Protein AF-A0A1Y3TZ75-F1 (afdb_monomer_lite)

Foldseek 3Di:
DDWDDCVNVVVLLQLVLLVVVVVVVVDFRKWFFDFQKIWGDDVQKIKMKGWDDFPPVRDDGDGRPGFMWTWDQDPVRIIDTHTDDDDPVVGNVVNVVRVVVHVVVPPFDWFDKDALPDPPVQVVCCVGAVWGDDPVRVVSVNSAGMWTWTHDPQWIWTWDDDSTIIMIMIGRPGRDNDDPVVCVPPPPDPPPVPPPDDDDDDDDDDDDDDDD

Sequence (212 aa):
MMKITKEERQLYKFLDCVNKIFGKTDEKTYVAGLLDKLYFYAPGYCGVYESMENIDRLIDAYDFDECLYQLKQLPNKSFVLDKVDGDALSNARTRGNIVSYVDARMGISWVDEMDKHYTKKIAKIASITGKWISDDDVGYLKMFDQFNVHNGYDYLRFETEDDLSKISLIFTATAVVPDADDSSQMKIEAYVENQQEPPEEFEDEEYGDPMA

Radius of gyration: 26.34 Å; chains: 1; bounding box: 68×69×89 Å

pLDDT: mean 77.97, std 18.79, range [36.0, 97.5]

Structure (mmCIF, N/CA/C/O backbone):
data_AF-A0A1Y3TZ75-F1
#
_entry.id   AF-A0A1Y3TZ75-F1
#
loop_
_atom_site.group_PDB
_atom_site.id
_atom_site.type_symbol
_atom_site.label_atom_id
_atom_site.label_alt_id
_atom_site.label_comp_id
_atom_site.label_asym_id
_atom_site.label_entity_id
_atom_site.label_seq_id
_atom_site.pdbx_PDB_ins_code
_atom_site.Cartn_x
_atom_site.Cartn_y
_atom_site.Cartn_z
_atom_site.occupancy
_atom_site.B_iso_or_equiv
_atom_site.auth_seq_id
_atom_site.auth_comp_id
_atom_site.auth_asym_id
_atom_site.auth_atom_id
_atom_site.pdbx_PDB_model_num
ATOM 1 N N . MET A 1 1 ? 6.859 -7.811 -18.520 1.00 56.06 1 MET A N 1
ATOM 2 C CA . MET A 1 1 ? 5.464 -7.440 -18.218 1.00 56.06 1 MET A CA 1
ATOM 3 C C . MET A 1 1 ? 4.880 -8.542 -17.354 1.00 56.06 1 MET A C 1
ATOM 5 O O . MET A 1 1 ? 4.773 -9.662 -17.841 1.00 56.06 1 MET A O 1
ATOM 9 N N . MET A 1 2 ? 4.582 -8.255 -16.087 1.00 72.00 2 MET A N 1
ATOM 10 C CA . MET A 1 2 ? 3.929 -9.207 -15.180 1.00 72.00 2 MET A CA 1
ATOM 11 C C . MET A 1 2 ? 2.427 -8.907 -15.170 1.00 72.00 2 MET A C 1
ATOM 13 O O . MET A 1 2 ? 2.031 -7.750 -15.006 1.00 72.00 2 MET A O 1
ATOM 17 N N . LYS A 1 3 ? 1.597 -9.925 -15.415 1.00 64.69 3 LYS A N 1
ATOM 18 C CA . LYS A 1 3 ? 0.135 -9.801 -15.433 1.00 64.69 3 LYS A CA 1
ATOM 19 C C . LYS A 1 3 ? -0.421 -10.445 -14.174 1.00 64.69 3 LYS A C 1
ATOM 21 O O . LYS A 1 3 ? -0.219 -11.637 -13.987 1.00 64.69 3 LYS A O 1
ATOM 26 N N . ILE A 1 4 ? -1.152 -9.663 -13.389 1.00 70.69 4 ILE A N 1
ATOM 27 C CA . ILE A 1 4 ? -1.692 -10.084 -12.095 1.00 70.69 4 ILE A CA 1
ATOM 28 C C . ILE A 1 4 ? -3.203 -10.272 -12.230 1.00 70.69 4 ILE A C 1
ATOM 30 O O . ILE A 1 4 ? -3.910 -9.438 -12.817 1.00 70.69 4 ILE A O 1
ATOM 34 N N . THR A 1 5 ? -3.705 -11.399 -11.733 1.00 56.31 5 THR A N 1
ATOM 35 C CA . THR A 1 5 ? -5.118 -11.789 -11.832 1.00 56.31 5 THR A CA 1
ATOM 36 C C . THR A 1 5 ? -5.805 -11.768 -10.467 1.00 56.31 5 THR A C 1
ATOM 38 O O . THR A 1 5 ? -5.178 -11.600 -9.429 1.00 56.31 5 THR A O 1
ATOM 41 N N . LYS A 1 6 ? -7.135 -11.924 -10.448 1.00 56.56 6 LYS A N 1
ATOM 42 C CA . LYS A 1 6 ? -7.917 -11.955 -9.196 1.00 56.56 6 LYS A CA 1
ATOM 43 C C . LYS A 1 6 ? -7.640 -13.184 -8.326 1.00 56.56 6 LYS A C 1
ATOM 45 O O . LYS A 1 6 ? -8.081 -13.210 -7.180 1.00 56.56 6 LYS A O 1
ATOM 50 N N . GLU A 1 7 ? -6.976 -14.193 -8.880 1.00 50.88 7 GLU A N 1
ATOM 51 C CA . GLU A 1 7 ? -6.596 -15.416 -8.172 1.00 50.88 7 GLU A CA 1
ATOM 52 C C . GLU A 1 7 ? -5.485 -15.123 -7.144 1.00 50.88 7 GLU A C 1
ATOM 54 O O . GLU A 1 7 ? -5.463 -15.724 -6.073 1.00 50.88 7 GLU A O 1
ATOM 59 N N . GLU A 1 8 ? -4.667 -14.090 -7.386 1.00 62.66 8 GLU A N 1
ATOM 60 C CA . GLU A 1 8 ? -3.662 -13.552 -6.458 1.00 62.66 8 GLU A CA 1
ATOM 61 C C . GLU A 1 8 ? -4.326 -12.556 -5.493 1.00 62.66 8 GLU A C 1
ATOM 63 O O . GLU A 1 8 ? -4.141 -11.338 -5.564 1.00 62.66 8 GLU A O 1
ATOM 68 N N . ARG A 1 9 ? -5.196 -13.083 -4.621 1.00 79.56 9 ARG A N 1
ATOM 69 C CA . ARG A 1 9 ? -6.222 -12.305 -3.904 1.00 79.56 9 ARG A CA 1
ATOM 70 C C . ARG A 1 9 ? -5.673 -11.102 -3.125 1.00 79.56 9 ARG A C 1
ATOM 72 O O . ARG A 1 9 ? -6.322 -10.058 -3.149 1.00 79.56 9 ARG A O 1
ATOM 79 N N . GLN A 1 10 ? -4.529 -11.217 -2.447 1.00 87.44 10 GLN A N 1
ATOM 80 C CA . GLN A 1 10 ? -3.938 -10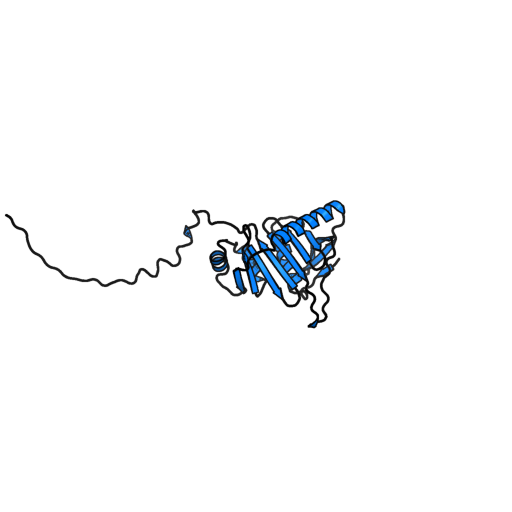.107 -1.683 1.00 87.44 10 GLN A CA 1
ATOM 81 C C . GLN A 1 10 ? -3.164 -9.127 -2.569 1.00 87.44 10 GLN A C 1
ATOM 83 O O . GLN A 1 10 ? -3.435 -7.929 -2.507 1.00 87.44 10 GLN A O 1
ATOM 88 N N . LEU A 1 11 ? -2.288 -9.604 -3.461 1.00 90.44 11 LEU A N 1
ATOM 89 C CA . LEU A 1 11 ? -1.566 -8.735 -4.401 1.00 90.44 11 LEU A CA 1
ATOM 90 C C . LEU A 1 11 ? -2.536 -7.909 -5.259 1.00 90.44 11 LEU A C 1
ATOM 92 O O . LEU A 1 11 ? -2.366 -6.701 -5.416 1.00 90.44 11 LEU A O 1
ATOM 96 N N . TYR A 1 12 ? -3.621 -8.523 -5.737 1.00 90.69 12 TYR A N 1
ATOM 97 C CA . TYR A 1 12 ? -4.671 -7.813 -6.462 1.00 90.69 12 TYR A CA 1
ATOM 98 C C . TYR A 1 12 ? -5.349 -6.737 -5.598 1.00 90.69 12 TYR A C 1
ATOM 100 O O . TYR A 1 12 ? -5.566 -5.625 -6.077 1.00 90.69 12 TYR A O 1
ATOM 108 N N . LYS A 1 13 ? -5.686 -7.033 -4.330 1.00 91.44 13 LYS A N 1
ATOM 109 C CA . LYS A 1 13 ? -6.263 -6.038 -3.402 1.00 91.44 13 LYS A CA 1
ATOM 110 C C . LYS A 1 13 ? -5.302 -4.879 -3.157 1.00 91.44 13 LYS A C 1
ATOM 112 O O . LYS A 1 13 ? -5.734 -3.731 -3.172 1.00 91.44 13 LYS A O 1
ATOM 117 N N . PHE A 1 14 ? -4.018 -5.173 -2.965 1.00 94.38 14 PHE A N 1
ATOM 118 C CA . PHE A 1 14 ? -2.983 -4.159 -2.809 1.00 94.38 14 PHE A CA 1
ATOM 119 C C . PHE A 1 14 ? -2.935 -3.235 -4.029 1.00 94.38 14 PHE A C 1
ATOM 121 O O . PHE A 1 14 ? -3.079 -2.024 -3.880 1.00 94.38 14 PHE A O 1
ATOM 128 N N . LEU A 1 15 ? -2.837 -3.791 -5.240 1.00 93.50 15 LEU A N 1
ATOM 129 C CA . LEU A 1 15 ? -2.806 -2.997 -6.470 1.00 93.50 15 LEU A CA 1
ATOM 130 C C . LEU A 1 15 ? -4.104 -2.219 -6.719 1.00 93.50 15 LEU A C 1
ATOM 132 O O . LEU A 1 15 ? -4.048 -1.099 -7.221 1.00 93.50 15 LEU A O 1
ATOM 136 N N . ASP A 1 16 ? -5.262 -2.760 -6.335 1.00 91.75 16 ASP A N 1
ATOM 137 C CA . ASP A 1 16 ? -6.537 -2.040 -6.408 1.00 91.75 16 ASP A CA 1
ATOM 138 C C . ASP A 1 16 ? -6.580 -0.845 -5.442 1.00 91.75 16 ASP A C 1
ATOM 140 O O . ASP A 1 16 ? -7.022 0.238 -5.831 1.00 91.75 16 ASP A O 1
ATOM 144 N N . CYS A 1 17 ? -6.062 -1.001 -4.217 1.00 91.75 17 CYS A N 1
ATOM 145 C CA . CYS A 1 17 ? -5.875 0.107 -3.277 1.00 91.75 17 CYS A CA 1
ATOM 146 C C . CYS A 1 17 ? -4.934 1.171 -3.851 1.00 91.75 17 CYS A C 1
ATOM 148 O O . CYS A 1 17 ? -5.307 2.342 -3.897 1.00 91.75 17 CYS A O 1
ATOM 150 N N . VAL A 1 18 ? -3.757 0.768 -4.343 1.00 92.56 18 VAL A N 1
ATOM 151 C CA . VAL A 1 18 ? -2.781 1.676 -4.966 1.00 92.56 18 VAL A CA 1
ATOM 152 C C . VAL A 1 18 ? -3.431 2.446 -6.116 1.00 92.56 18 VAL A C 1
ATOM 154 O O . VAL A 1 18 ? -3.416 3.673 -6.128 1.00 92.56 18 VAL A O 1
ATOM 157 N N . ASN A 1 19 ? -4.085 1.751 -7.046 1.00 90.94 19 ASN A N 1
ATOM 158 C CA . ASN A 1 19 ? -4.740 2.372 -8.194 1.00 90.94 19 ASN A CA 1
ATOM 159 C C . ASN A 1 19 ? -5.825 3.384 -7.782 1.00 90.94 19 ASN A C 1
ATOM 161 O O . ASN A 1 19 ? -5.933 4.447 -8.388 1.00 90.94 19 ASN A O 1
ATOM 165 N N . LYS A 1 20 ? -6.612 3.095 -6.737 1.00 89.81 20 LYS A N 1
ATOM 166 C CA . LYS A 1 20 ? -7.624 4.033 -6.222 1.00 89.81 20 LYS A CA 1
ATOM 167 C C . LYS A 1 20 ? -7.017 5.249 -5.525 1.00 89.81 20 LYS A C 1
ATOM 169 O O . LYS A 1 20 ? -7.551 6.340 -5.690 1.00 89.81 20 LYS A O 1
ATOM 174 N N . ILE A 1 21 ? -5.924 5.075 -4.779 1.00 88.75 21 ILE A N 1
ATOM 175 C CA . ILE A 1 21 ? -5.204 6.179 -4.128 1.00 88.75 21 ILE A CA 1
ATOM 176 C C . ILE A 1 21 ? -4.641 7.127 -5.190 1.00 88.75 21 ILE A C 1
ATOM 178 O O . ILE A 1 21 ? -4.913 8.323 -5.151 1.00 88.75 21 ILE A O 1
ATOM 182 N N . PHE A 1 22 ? -3.924 6.596 -6.181 1.00 84.75 22 PHE A N 1
ATOM 183 C CA . PHE A 1 22 ? -3.352 7.409 -7.257 1.00 84.75 22 PHE A CA 1
ATOM 184 C C . PHE A 1 22 ? -4.400 7.987 -8.212 1.00 84.75 22 PHE A C 1
ATOM 186 O O . PHE A 1 22 ? -4.196 9.063 -8.765 1.00 84.75 22 PHE A O 1
ATOM 193 N N . GLY A 1 23 ? -5.557 7.335 -8.364 1.00 78.00 23 GLY A N 1
ATOM 194 C CA . GLY A 1 23 ? -6.695 7.905 -9.089 1.00 78.00 23 GLY A CA 1
ATOM 195 C C . GLY A 1 23 ? -7.196 9.236 -8.510 1.00 78.00 23 GLY A C 1
ATOM 196 O O . GLY A 1 23 ? -7.952 9.928 -9.184 1.00 78.00 23 GLY A O 1
ATOM 197 N N . LYS A 1 24 ? -6.776 9.607 -7.289 1.00 69.00 24 LYS A N 1
ATOM 198 C CA . LYS A 1 24 ? -7.055 10.910 -6.669 1.00 69.00 24 LYS A CA 1
ATOM 199 C C . LYS A 1 24 ? -5.978 11.972 -6.936 1.00 69.00 24 LYS A C 1
ATOM 201 O O . LYS A 1 24 ? -6.227 13.136 -6.637 1.00 69.00 24 LYS A O 1
ATOM 206 N N . THR A 1 25 ? -4.791 11.601 -7.424 1.00 63.44 25 THR A N 1
ATOM 207 C CA . THR A 1 25 ? -3.614 12.491 -7.449 1.00 63.44 25 THR A CA 1
ATOM 208 C C . THR A 1 25 ? -3.168 12.922 -8.850 1.00 63.44 25 THR A C 1
ATOM 210 O O . THR A 1 25 ? -2.208 13.676 -8.944 1.00 63.44 25 THR A O 1
ATOM 213 N N . ASP A 1 26 ? -3.831 12.478 -9.929 1.00 59.97 26 ASP A N 1
ATOM 214 C CA . ASP A 1 26 ? -3.472 12.728 -11.348 1.00 59.97 26 ASP A CA 1
ATOM 215 C C . ASP A 1 26 ? -2.008 12.383 -11.729 1.00 59.97 26 ASP A C 1
ATOM 217 O O . ASP A 1 26 ? -1.540 12.659 -12.838 1.00 59.97 26 ASP A O 1
ATOM 221 N N . GLU A 1 27 ? -1.269 11.729 -10.830 1.00 64.88 27 GLU A N 1
ATOM 222 C CA . GLU A 1 27 ? 0.130 11.360 -11.007 1.00 64.88 27 GLU A CA 1
ATOM 223 C C . GLU A 1 27 ? 0.276 9.967 -11.626 1.00 64.88 27 GLU A C 1
ATOM 225 O O . GLU A 1 27 ? -0.570 9.079 -11.491 1.00 64.88 27 GLU A O 1
ATOM 230 N N . LYS A 1 28 ? 1.412 9.741 -12.294 1.00 71.56 28 LYS A N 1
ATOM 231 C CA . LYS A 1 28 ? 1.773 8.398 -12.753 1.00 71.56 28 LYS A CA 1
ATOM 232 C C . LYS A 1 28 ? 1.908 7.468 -11.548 1.00 71.56 28 LYS A C 1
ATOM 234 O O . LYS A 1 28 ? 2.706 7.719 -10.650 1.00 71.56 28 LYS A O 1
ATOM 239 N N . THR A 1 29 ? 1.185 6.354 -11.584 1.00 84.19 29 THR A N 1
ATOM 240 C CA . THR A 1 29 ? 1.235 5.327 -10.544 1.00 84.19 29 THR A CA 1
ATOM 241 C C . THR A 1 29 ? 2.505 4.492 -10.662 1.00 84.19 29 THR A C 1
ATOM 243 O O . THR A 1 29 ? 2.542 3.487 -11.376 1.00 84.19 29 THR A O 1
ATOM 246 N N . TYR A 1 30 ? 3.565 4.928 -9.986 1.00 90.06 30 TYR A N 1
ATOM 247 C CA . TYR A 1 30 ? 4.798 4.159 -9.876 1.00 90.06 30 TYR A CA 1
ATOM 248 C C . TYR A 1 30 ? 4.780 3.258 -8.644 1.00 90.06 30 TYR A C 1
ATOM 250 O O . TYR A 1 30 ? 4.383 3.679 -7.558 1.00 90.06 30 TYR A O 1
ATOM 258 N N . VAL A 1 31 ? 5.267 2.032 -8.814 1.00 94.31 31 VAL A N 1
ATOM 259 C CA . VAL A 1 31 ? 5.519 1.090 -7.719 1.00 94.31 31 VAL A CA 1
ATOM 260 C C . VAL A 1 31 ? 6.947 0.564 -7.816 1.00 94.31 31 VAL A C 1
ATOM 262 O O . VAL A 1 31 ? 7.475 0.358 -8.908 1.00 94.31 31 VAL A O 1
ATOM 265 N N . ALA A 1 32 ? 7.604 0.404 -6.676 1.00 96.38 32 ALA A N 1
ATOM 266 C CA . ALA A 1 32 ? 9.003 0.011 -6.576 1.00 96.38 32 ALA A CA 1
ATOM 267 C C . ALA A 1 32 ? 9.099 -1.463 -6.171 1.00 96.38 32 ALA A C 1
ATOM 269 O O . ALA A 1 32 ? 8.622 -1.831 -5.104 1.00 96.38 32 ALA A O 1
ATOM 270 N N . GLY A 1 33 ? 9.705 -2.293 -7.016 1.00 96.38 33 GLY A N 1
ATOM 271 C CA . GLY A 1 33 ? 10.058 -3.669 -6.680 1.00 96.38 33 GLY A CA 1
ATOM 272 C C . GLY A 1 33 ? 11.376 -3.734 -5.913 1.00 96.38 33 GLY A C 1
ATOM 273 O O . GLY A 1 33 ? 12.302 -2.951 -6.169 1.00 96.38 33 GLY A O 1
ATOM 274 N N . LEU A 1 34 ? 11.449 -4.658 -4.964 1.00 95.38 34 LEU A N 1
ATOM 275 C CA . LEU A 1 34 ? 12.678 -5.075 -4.304 1.00 95.38 34 LEU A CA 1
ATOM 276 C C . LEU A 1 34 ? 12.478 -6.503 -3.796 1.00 95.38 34 LEU A C 1
ATOM 278 O O . LEU A 1 34 ? 11.846 -6.690 -2.760 1.00 95.38 34 LEU A O 1
ATOM 282 N N . LEU A 1 35 ? 13.033 -7.479 -4.521 1.00 92.69 35 LEU A N 1
ATOM 283 C CA . LEU A 1 35 ? 12.925 -8.904 -4.188 1.00 92.69 35 LEU A CA 1
ATOM 284 C C . LEU A 1 35 ? 11.453 -9.312 -3.999 1.00 92.69 35 LEU A C 1
ATOM 286 O O . LEU A 1 35 ? 10.623 -9.064 -4.865 1.00 92.69 35 LEU A O 1
ATOM 290 N N . ASP A 1 36 ? 11.102 -9.856 -2.844 1.00 93.06 36 ASP A N 1
ATOM 291 C CA . ASP A 1 36 ? 9.769 -10.301 -2.448 1.00 93.06 36 ASP A CA 1
ATOM 292 C C . ASP A 1 36 ? 8.765 -9.168 -2.182 1.00 93.06 36 ASP A C 1
ATOM 294 O O . ASP A 1 36 ? 7.603 -9.424 -1.852 1.00 93.06 36 ASP A O 1
ATOM 298 N N . LYS A 1 37 ? 9.177 -7.904 -2.345 1.00 96.25 37 LYS A N 1
ATOM 299 C CA . LYS A 1 37 ? 8.389 -6.737 -1.943 1.00 96.25 37 LYS A CA 1
ATOM 300 C C . LYS A 1 37 ? 8.042 -5.804 -3.089 1.00 96.25 37 LYS A C 1
ATOM 302 O O . LYS A 1 37 ? 8.847 -5.522 -3.979 1.00 96.25 37 LYS A O 1
ATOM 307 N N . LEU A 1 38 ? 6.837 -5.249 -3.004 1.00 96.94 38 LEU A N 1
ATOM 308 C CA . LEU A 1 38 ? 6.334 -4.224 -3.907 1.00 96.94 38 LEU A CA 1
ATOM 309 C C . LEU A 1 38 ? 5.837 -3.018 -3.109 1.00 96.94 38 LEU A C 1
ATOM 311 O O . LEU A 1 38 ? 4.883 -3.109 -2.341 1.00 96.94 38 LEU A O 1
ATOM 315 N N . TYR A 1 39 ? 6.476 -1.874 -3.316 1.00 97.50 39 TYR A N 1
ATOM 316 C CA . TYR A 1 39 ? 6.270 -0.646 -2.557 1.00 97.50 39 TYR A CA 1
ATOM 317 C C . TYR A 1 39 ? 5.526 0.408 -3.373 1.00 97.50 39 TYR A C 1
ATOM 319 O O . TYR A 1 39 ? 5.702 0.503 -4.589 1.00 97.50 39 TYR A O 1
ATOM 327 N N . PHE A 1 40 ? 4.773 1.277 -2.704 1.00 95.38 40 PHE A N 1
ATOM 328 C CA . PHE A 1 40 ? 4.231 2.487 -3.319 1.00 95.38 40 PHE A CA 1
ATOM 329 C C . PHE A 1 40 ? 4.338 3.695 -2.390 1.00 95.38 40 PHE A C 1
ATOM 331 O O . PHE A 1 40 ? 4.386 3.571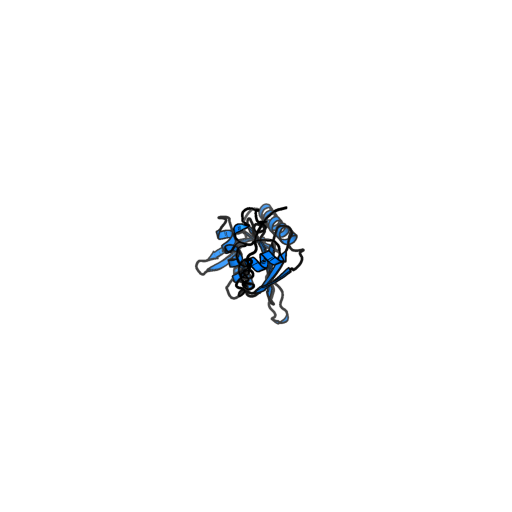 -1.164 1.00 95.38 40 PHE A O 1
ATOM 338 N N . TYR A 1 41 ? 4.323 4.877 -2.998 1.00 92.56 41 TYR A N 1
ATOM 339 C CA . TYR A 1 41 ? 4.234 6.156 -2.308 1.00 92.56 41 TYR A CA 1
ATOM 340 C C . TYR A 1 41 ? 3.357 7.113 -3.112 1.00 92.56 41 TYR A C 1
ATOM 342 O O . TYR A 1 41 ? 3.588 7.298 -4.302 1.00 92.56 41 TYR A O 1
ATOM 350 N N . ALA A 1 42 ? 2.407 7.749 -2.439 1.00 89.38 42 ALA A N 1
ATOM 351 C CA . ALA A 1 42 ? 1.630 8.878 -2.923 1.00 89.38 42 ALA A CA 1
ATOM 352 C C . ALA A 1 42 ? 1.545 9.938 -1.805 1.00 89.38 42 ALA A C 1
ATOM 354 O O . ALA A 1 42 ? 1.710 9.612 -0.626 1.00 89.38 42 ALA A O 1
ATOM 355 N N . PRO A 1 43 ? 1.276 11.215 -2.110 1.00 85.94 43 PRO A N 1
ATOM 356 C CA . PRO A 1 43 ? 1.044 12.212 -1.068 1.00 85.94 43 PRO A CA 1
ATOM 357 C C . PRO A 1 43 ? -0.030 11.746 -0.067 1.00 85.94 43 PRO A C 1
ATOM 359 O O . PRO A 1 43 ? -1.159 11.457 -0.450 1.00 85.94 43 PRO A O 1
ATOM 362 N N . GLY A 1 44 ? 0.337 11.638 1.215 1.00 87.38 44 GLY A N 1
ATOM 363 C CA . GLY A 1 44 ? -0.551 11.185 2.296 1.00 87.38 44 GLY A CA 1
ATOM 364 C C . GLY A 1 44 ? -0.651 9.667 2.503 1.00 87.38 44 GLY A C 1
ATOM 365 O O . GLY A 1 44 ? -1.199 9.243 3.524 1.00 87.38 44 GLY A O 1
ATOM 366 N N . TYR A 1 45 ? -0.098 8.856 1.594 1.00 90.69 45 TYR A N 1
ATOM 367 C CA . TYR A 1 45 ? -0.228 7.397 1.620 1.00 90.69 45 TYR A CA 1
ATOM 368 C C . TYR A 1 45 ? 1.057 6.697 1.184 1.00 90.69 45 TYR A C 1
ATOM 370 O O . TYR A 1 45 ? 1.678 7.040 0.183 1.00 90.69 45 TYR A O 1
ATOM 378 N N . CYS A 1 46 ? 1.429 5.625 1.860 1.00 93.69 46 CYS A N 1
ATOM 379 C CA . CYS A 1 46 ? 2.430 4.707 1.334 1.00 93.69 46 CYS A CA 1
ATOM 380 C C . CYS A 1 46 ? 2.143 3.286 1.795 1.00 93.69 46 CYS A C 1
ATOM 382 O O . CYS A 1 46 ? 1.207 3.040 2.555 1.00 93.69 46 CYS A O 1
ATOM 384 N N . GLY A 1 47 ? 2.916 2.327 1.311 1.00 95.88 47 GLY A N 1
ATOM 385 C CA . GLY A 1 47 ? 2.744 0.957 1.750 1.00 95.88 47 GLY A CA 1
ATOM 386 C C . GLY A 1 47 ? 3.592 -0.028 0.983 1.00 95.88 47 GLY A C 1
ATOM 387 O O . GLY A 1 47 ? 4.301 0.326 0.039 1.00 95.88 47 GLY A O 1
ATOM 388 N N . VAL A 1 48 ? 3.493 -1.275 1.416 1.00 97.31 48 VAL A N 1
ATOM 389 C CA . VAL A 1 48 ? 4.218 -2.395 0.837 1.00 97.31 48 VAL A CA 1
ATOM 390 C C . VAL A 1 48 ? 3.357 -3.649 0.855 1.00 97.31 48 VAL A C 1
ATOM 392 O O . VAL A 1 48 ? 2.585 -3.884 1.788 1.00 97.31 48 VAL A O 1
ATOM 395 N N . TYR A 1 49 ? 3.505 -4.431 -0.200 1.00 96.75 49 TYR A N 1
ATOM 396 C CA . TYR A 1 49 ? 3.139 -5.833 -0.263 1.00 96.75 49 TYR A CA 1
ATOM 397 C C . TYR A 1 49 ? 4.414 -6.665 -0.124 1.00 96.75 49 TYR A C 1
ATOM 399 O O . TYR A 1 49 ? 5.407 -6.353 -0.777 1.00 96.75 49 TYR A O 1
ATOM 407 N N . GLU A 1 50 ? 4.377 -7.709 0.692 1.00 95.06 50 GLU A N 1
ATOM 408 C CA . GLU A 1 50 ? 5.458 -8.673 0.897 1.00 95.06 50 GLU A CA 1
ATOM 409 C C . GLU A 1 50 ? 4.926 -10.069 0.572 1.00 95.06 50 GLU A C 1
ATOM 411 O O . GLU A 1 50 ? 3.926 -10.511 1.144 1.00 95.06 50 GLU A O 1
ATO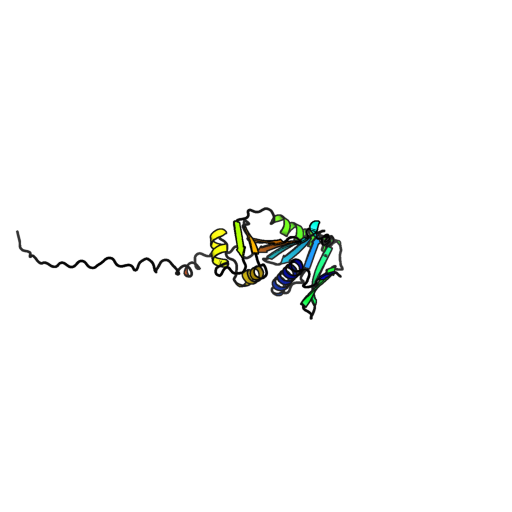M 416 N N . SER A 1 51 ? 5.561 -10.732 -0.391 1.00 92.25 51 SER A N 1
ATOM 417 C CA . SER A 1 51 ? 5.288 -12.124 -0.728 1.00 92.25 51 SER A CA 1
ATOM 418 C C . SER A 1 51 ? 5.998 -13.036 0.261 1.00 92.25 51 SER A C 1
ATOM 420 O O . SER A 1 51 ? 7.178 -12.852 0.526 1.00 92.25 51 SER A O 1
ATOM 422 N N . MET A 1 52 ? 5.315 -14.064 0.750 1.00 88.75 52 MET A N 1
ATOM 423 C CA . MET A 1 52 ? 5.896 -15.050 1.657 1.00 88.75 52 MET A CA 1
ATOM 424 C C . MET A 1 52 ? 5.955 -16.414 0.979 1.00 88.75 52 MET A C 1
ATOM 426 O O . MET A 1 52 ? 5.028 -16.814 0.273 1.00 88.75 52 MET A O 1
ATOM 430 N N . GLU A 1 53 ? 7.052 -17.134 1.192 1.00 81.62 53 GLU A N 1
ATOM 431 C CA . GLU A 1 53 ? 7.145 -18.532 0.784 1.00 81.62 53 GLU A CA 1
ATOM 432 C C . GLU A 1 53 ? 6.188 -19.385 1.616 1.00 81.62 53 GLU A C 1
ATOM 434 O O . GLU A 1 53 ? 6.082 -19.224 2.834 1.00 81.62 53 GLU A O 1
ATOM 439 N N . ASN A 1 54 ? 5.527 -20.343 0.967 1.00 75.69 54 ASN A N 1
ATOM 440 C CA . ASN A 1 54 ? 4.676 -21.297 1.661 1.00 75.69 54 ASN A CA 1
ATOM 441 C C . ASN A 1 54 ? 5.082 -22.724 1.312 1.00 75.69 54 ASN A C 1
ATOM 443 O O . ASN A 1 54 ? 4.670 -23.289 0.295 1.00 75.69 54 ASN A O 1
ATOM 447 N N . ILE A 1 55 ? 5.897 -23.300 2.195 1.00 70.44 55 ILE A N 1
ATOM 448 C CA . ILE A 1 55 ? 6.467 -24.640 2.037 1.00 70.44 55 ILE A CA 1
ATOM 449 C C . ILE A 1 55 ? 5.362 -25.706 2.023 1.00 70.44 55 ILE A C 1
ATOM 451 O O . ILE A 1 55 ? 5.444 -26.659 1.252 1.00 70.44 55 ILE A O 1
ATOM 455 N N . ASP A 1 56 ? 4.296 -25.522 2.806 1.00 76.00 56 ASP A N 1
ATOM 456 C CA . ASP A 1 56 ? 3.198 -26.491 2.904 1.00 76.00 56 ASP A CA 1
ATOM 457 C C . ASP A 1 56 ? 2.390 -26.594 1.605 1.00 76.00 56 ASP A C 1
ATOM 459 O O . ASP A 1 56 ? 1.904 -27.669 1.246 1.00 76.00 56 ASP A O 1
ATOM 463 N N . ARG A 1 57 ? 2.245 -25.479 0.883 1.00 71.44 57 ARG A N 1
ATOM 464 C CA . ARG A 1 57 ? 1.551 -25.426 -0.410 1.00 71.44 57 ARG A CA 1
ATOM 465 C C . ARG A 1 57 ? 2.494 -25.524 -1.608 1.00 71.44 57 ARG A C 1
ATOM 467 O O . ARG A 1 57 ? 1.993 -25.607 -2.728 1.00 71.44 57 ARG A O 1
ATOM 474 N N . LEU A 1 58 ? 3.812 -25.549 -1.382 1.00 71.06 58 LEU A N 1
ATOM 475 C CA . LEU A 1 58 ? 4.853 -25.536 -2.418 1.00 71.06 58 LEU A CA 1
ATOM 476 C C . LEU A 1 58 ? 4.643 -24.397 -3.433 1.00 71.06 58 LEU A C 1
ATOM 478 O O . LEU A 1 58 ? 4.775 -24.596 -4.640 1.00 71.06 58 LEU A O 1
ATOM 482 N N . ILE A 1 59 ? 4.246 -23.223 -2.936 1.00 69.62 59 ILE A N 1
ATOM 483 C CA . ILE A 1 59 ? 4.040 -22.025 -3.755 1.00 69.62 59 ILE A CA 1
ATOM 484 C C . ILE A 1 59 ? 5.280 -21.142 -3.622 1.00 69.62 59 ILE A C 1
ATOM 486 O O . ILE A 1 59 ? 5.628 -20.734 -2.511 1.00 69.62 59 ILE A O 1
ATOM 490 N N . ASP A 1 60 ? 5.913 -20.849 -4.760 1.00 72.44 60 ASP A N 1
ATOM 491 C CA . ASP A 1 60 ? 7.052 -19.935 -4.850 1.00 72.44 60 ASP A CA 1
ATOM 492 C C . ASP A 1 60 ? 6.617 -18.495 -4.534 1.00 72.44 60 ASP A C 1
ATOM 494 O O . ASP A 1 60 ? 5.534 -18.053 -4.933 1.00 72.44 60 ASP A O 1
ATOM 498 N N . ALA A 1 61 ? 7.474 -17.749 -3.836 1.00 78.19 61 ALA A N 1
ATOM 499 C CA . ALA A 1 61 ? 7.261 -16.326 -3.607 1.00 78.19 61 ALA A CA 1
ATOM 500 C C . ALA A 1 61 ? 7.412 -15.523 -4.912 1.00 78.19 61 ALA A C 1
ATOM 502 O O . ALA A 1 61 ? 8.169 -15.891 -5.813 1.00 78.19 61 ALA A O 1
ATOM 503 N N . TYR A 1 62 ? 6.710 -14.392 -5.005 1.00 83.06 62 TYR A N 1
ATOM 504 C CA . TYR A 1 62 ? 6.962 -13.427 -6.072 1.00 83.06 62 TYR A CA 1
ATOM 505 C C . TYR A 1 62 ? 8.356 -12.827 -5.914 1.00 83.06 62 TYR A C 1
ATOM 507 O O . TYR A 1 62 ? 8.720 -12.410 -4.822 1.00 83.06 62 TYR A O 1
ATOM 515 N N . ASP A 1 63 ? 9.081 -12.709 -7.023 1.00 86.75 63 ASP A N 1
ATOM 516 C CA . ASP A 1 63 ? 10.268 -11.864 -7.137 1.00 86.75 63 ASP A CA 1
ATOM 517 C C . ASP A 1 63 ? 9.932 -10.682 -8.054 1.00 86.75 63 ASP A C 1
ATOM 519 O O . ASP A 1 63 ? 9.674 -10.834 -9.253 1.00 86.75 63 ASP A O 1
ATOM 523 N N . PHE A 1 64 ? 9.862 -9.495 -7.462 1.00 89.56 64 PHE A N 1
ATOM 524 C CA . PHE A 1 64 ? 9.552 -8.242 -8.129 1.00 89.56 64 PHE A CA 1
ATOM 525 C C . PHE A 1 64 ? 10.787 -7.548 -8.704 1.00 89.56 64 PHE A C 1
ATOM 527 O O . PHE A 1 64 ? 10.628 -6.442 -9.222 1.00 89.56 64 PHE A O 1
ATOM 534 N N . ASP A 1 65 ? 11.978 -8.155 -8.693 1.00 89.88 65 ASP A N 1
ATOM 535 C CA . ASP A 1 65 ? 13.238 -7.545 -9.134 1.00 89.88 65 ASP A CA 1
ATOM 536 C C . ASP A 1 65 ? 13.561 -6.206 -8.421 1.00 89.88 65 ASP A C 1
ATOM 538 O O . ASP A 1 65 ? 12.727 -5.537 -7.815 1.00 89.88 65 ASP A O 1
ATOM 542 N N . GLU A 1 66 ? 14.794 -5.717 -8.550 1.00 93.25 66 GLU A N 1
ATOM 543 C CA . GLU A 1 66 ? 15.158 -4.366 -8.096 1.00 93.25 66 GLU A CA 1
ATOM 544 C C . GLU A 1 66 ? 14.852 -3.292 -9.149 1.00 93.25 66 GLU A C 1
ATOM 546 O O . GLU A 1 66 ? 15.756 -2.678 -9.725 1.00 93.25 66 GLU A O 1
ATOM 551 N N . CYS A 1 67 ? 13.575 -3.039 -9.433 1.00 92.88 67 CYS A N 1
ATOM 552 C CA . CYS A 1 67 ? 13.212 -2.072 -10.470 1.00 92.88 67 CYS A CA 1
ATOM 553 C C . CYS A 1 67 ? 11.992 -1.208 -10.147 1.00 92.88 67 CYS A C 1
ATOM 555 O O . CYS A 1 67 ? 11.287 -1.399 -9.160 1.00 92.88 67 CYS A O 1
ATOM 557 N N . LEU A 1 68 ? 11.795 -0.178 -10.969 1.00 94.50 68 LEU A N 1
ATOM 558 C CA . LEU A 1 68 ? 10.635 0.698 -10.900 1.00 94.50 68 LEU A CA 1
ATOM 559 C C . LEU A 1 68 ? 9.624 0.247 -11.955 1.00 94.50 68 LEU A C 1
ATOM 561 O O . LEU A 1 68 ? 9.985 0.064 -13.119 1.00 94.50 68 LEU A O 1
ATOM 565 N N . TYR A 1 69 ? 8.367 0.112 -11.554 1.00 93.75 69 TYR A N 1
ATOM 566 C CA . TYR A 1 69 ? 7.259 -0.251 -12.424 1.00 93.75 69 TYR A CA 1
ATOM 567 C C . TYR A 1 69 ? 6.254 0.886 -12.537 1.00 93.75 69 TYR A C 1
ATOM 569 O O . TYR A 1 69 ? 6.047 1.654 -11.599 1.00 93.75 69 TYR A O 1
ATOM 577 N N . GLN A 1 70 ? 5.574 0.945 -13.673 1.00 92.19 70 GLN A N 1
ATOM 578 C CA . GLN A 1 70 ? 4.333 1.678 -13.841 1.00 92.19 70 GLN A CA 1
ATOM 579 C C . GLN A 1 70 ? 3.160 0.699 -13.724 1.00 92.19 70 GLN A C 1
ATOM 581 O O . GLN A 1 70 ? 3.078 -0.272 -14.480 1.00 92.19 70 GLN A O 1
ATOM 586 N N . LEU A 1 71 ? 2.243 0.974 -12.797 1.00 92.19 71 LEU A N 1
ATOM 587 C CA . LEU A 1 71 ? 0.994 0.231 -12.662 1.00 92.19 71 LEU A CA 1
ATOM 588 C C . LEU A 1 71 ? -0.011 0.706 -13.714 1.00 92.19 71 LEU A C 1
ATOM 590 O O . LEU A 1 71 ? -0.241 1.905 -13.877 1.00 92.19 71 LEU A O 1
ATOM 594 N N . LYS A 1 72 ? -0.640 -0.244 -14.406 1.00 89.62 72 LYS A N 1
ATOM 595 C CA . LYS A 1 72 ? -1.748 0.018 -15.331 1.00 89.62 72 LYS A CA 1
ATOM 596 C C . LYS A 1 72 ? -2.903 -0.929 -15.050 1.00 89.62 72 LYS A C 1
ATOM 598 O O . LYS A 1 72 ? -2.700 -2.132 -14.883 1.00 89.62 72 LYS A O 1
ATOM 603 N N . GLN A 1 73 ? -4.120 -0.395 -15.066 1.00 89.62 73 GLN A N 1
ATOM 604 C CA . GLN A 1 73 ? -5.339 -1.195 -15.072 1.00 89.62 73 GLN A CA 1
ATOM 605 C C . GLN A 1 73 ? -5.854 -1.339 -16.508 1.00 89.62 73 GLN A C 1
ATOM 607 O O . GLN A 1 73 ? -6.076 -0.354 -17.209 1.00 89.62 73 GLN A O 1
ATOM 612 N N . LEU A 1 74 ? -6.040 -2.577 -16.958 1.00 88.12 74 LEU A N 1
ATOM 613 C CA . LEU A 1 74 ? -6.586 -2.881 -18.280 1.00 88.12 74 LEU A CA 1
ATOM 614 C C . LEU A 1 74 ? -8.125 -2.771 -18.290 1.00 88.12 74 LEU A C 1
ATOM 616 O O . LEU A 1 74 ? -8.753 -2.871 -17.234 1.00 88.12 74 LEU A O 1
ATOM 620 N N . PRO A 1 75 ? -8.781 -2.664 -19.467 1.00 87.38 75 PRO A N 1
ATOM 621 C CA . PRO A 1 75 ? -10.246 -2.570 -19.561 1.00 87.38 75 PRO A CA 1
ATOM 622 C C . PRO A 1 75 ? -11.009 -3.737 -18.915 1.00 87.38 75 PRO A C 1
ATOM 624 O O . PRO A 1 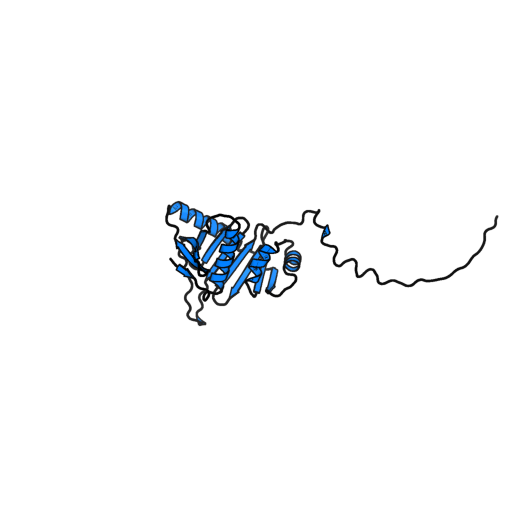75 ? -12.131 -3.578 -18.443 1.00 87.38 75 PRO A O 1
ATOM 627 N N . ASN A 1 76 ? -10.390 -4.919 -18.849 1.00 86.56 76 ASN A N 1
ATOM 628 C CA . ASN A 1 76 ? -10.940 -6.093 -18.165 1.00 86.56 76 ASN A CA 1
ATOM 629 C C . ASN A 1 76 ? -10.707 -6.079 -16.635 1.00 86.56 76 ASN A C 1
ATOM 631 O O . ASN A 1 76 ? -10.917 -7.099 -15.980 1.00 86.56 76 ASN A O 1
ATOM 635 N N . LYS A 1 77 ? -10.259 -4.946 -16.076 1.00 86.06 77 LYS A N 1
ATOM 636 C CA . LYS A 1 77 ? -9.901 -4.712 -14.667 1.00 86.06 77 LYS A CA 1
ATOM 637 C C . LYS A 1 77 ? -8.679 -5.484 -14.155 1.00 86.06 77 LYS A C 1
ATOM 639 O O . LYS A 1 77 ? -8.390 -5.397 -12.969 1.00 86.06 77 LYS A O 1
ATOM 644 N N . SER A 1 78 ? -7.958 -6.217 -15.007 1.00 87.06 78 SER A N 1
ATOM 645 C CA . SER A 1 78 ? -6.681 -6.824 -14.597 1.00 87.06 78 SER A CA 1
ATOM 646 C C . SER A 1 78 ? -5.577 -5.775 -14.485 1.00 87.06 78 SER A C 1
ATOM 648 O O . SER A 1 78 ? -5.649 -4.729 -15.137 1.00 87.06 78 SER A O 1
ATOM 650 N N . PHE A 1 79 ? -4.567 -6.062 -13.665 1.00 89.62 79 PHE A N 1
ATOM 651 C CA . PHE A 1 79 ? -3.432 -5.171 -13.457 1.00 89.62 79 PHE A CA 1
ATOM 652 C C . PHE A 1 79 ? -2.193 -5.677 -14.186 1.00 89.62 79 PHE A C 1
ATOM 654 O O . PHE A 1 79 ? -1.967 -6.883 -14.327 1.00 89.62 79 PHE A O 1
ATOM 661 N N . VAL A 1 80 ? -1.394 -4.723 -14.650 1.00 89.81 80 VAL A N 1
ATOM 662 C CA . VAL A 1 80 ? -0.109 -4.963 -15.294 1.00 89.81 80 VAL A CA 1
ATOM 663 C C . VAL A 1 80 ? 0.947 -4.078 -14.651 1.00 89.81 80 VAL A C 1
ATOM 665 O O . VAL A 1 80 ? 0.714 -2.885 -14.437 1.00 89.81 80 VAL A O 1
ATOM 668 N N . LEU A 1 81 ? 2.107 -4.679 -14.378 1.00 91.38 81 LEU A N 1
ATOM 669 C CA . LEU A 1 81 ? 3.326 -3.985 -13.976 1.00 91.38 81 LEU A CA 1
ATOM 670 C C . LEU A 1 81 ? 4.291 -3.934 -15.167 1.00 91.38 81 LEU A C 1
ATOM 672 O O . LEU A 1 81 ? 4.866 -4.952 -15.579 1.00 91.38 81 LEU A O 1
ATOM 676 N N . ASP A 1 82 ? 4.449 -2.734 -15.724 1.00 91.12 82 ASP A N 1
ATOM 677 C CA . ASP A 1 82 ? 5.398 -2.451 -16.800 1.00 91.12 82 ASP A CA 1
ATOM 678 C C . ASP A 1 82 ? 6.673 -1.864 -16.209 1.00 91.12 82 ASP A C 1
ATOM 680 O O . ASP A 1 82 ? 6.611 -0.866 -15.495 1.00 91.12 82 ASP A O 1
ATOM 684 N N . LYS A 1 83 ? 7.835 -2.460 -16.501 1.00 91.88 83 LYS A N 1
ATOM 685 C CA . LYS A 1 83 ? 9.119 -1.880 -16.085 1.00 91.88 83 LYS A CA 1
ATOM 686 C C . LYS A 1 83 ? 9.261 -0.498 -16.719 1.00 91.88 83 LYS A C 1
ATOM 688 O O . LYS A 1 83 ? 8.958 -0.317 -17.896 1.00 91.88 83 LYS A O 1
ATOM 693 N N . VAL A 1 84 ? 9.683 0.480 -15.926 1.00 89.75 84 VAL A N 1
ATOM 694 C CA . VAL A 1 84 ? 9.896 1.841 -16.414 1.00 89.75 84 VAL A CA 1
ATOM 695 C C . VAL A 1 84 ? 11.195 1.872 -17.209 1.00 89.75 84 VAL A C 1
ATOM 697 O O . VAL A 1 84 ? 12.284 1.785 -16.641 1.00 89.75 84 VAL A O 1
ATOM 700 N N . ASP A 1 85 ? 11.070 2.036 -18.521 1.00 81.25 85 ASP A N 1
ATOM 701 C CA . ASP A 1 85 ? 12.201 2.305 -19.405 1.00 81.25 85 ASP A CA 1
ATOM 702 C C . ASP A 1 85 ? 12.646 3.772 -19.250 1.00 81.25 85 ASP A C 1
ATOM 704 O O . ASP A 1 85 ? 11.816 4.683 -19.190 1.00 81.25 85 ASP A O 1
ATOM 708 N N . GLY A 1 86 ? 13.954 4.028 -19.159 1.00 79.75 86 GLY A N 1
ATOM 709 C CA . GLY A 1 86 ? 14.482 5.386 -18.995 1.00 79.75 86 GLY A CA 1
ATOM 710 C C . GLY A 1 86 ? 15.869 5.441 -18.361 1.00 79.75 86 GLY A C 1
ATOM 711 O O . GLY A 1 86 ? 16.615 4.463 -18.381 1.00 79.75 86 GLY A O 1
ATOM 712 N N . ASP A 1 87 ? 16.217 6.603 -17.802 1.00 87.50 87 ASP A N 1
ATOM 713 C CA . ASP A 1 87 ? 17.488 6.800 -17.102 1.00 87.50 87 ASP A CA 1
ATOM 714 C C . ASP A 1 87 ? 17.582 5.893 -15.865 1.00 87.50 87 ASP A C 1
ATOM 716 O O . ASP A 1 87 ? 16.857 6.066 -14.880 1.00 87.50 87 ASP A O 1
ATOM 720 N N . ALA A 1 88 ? 18.498 4.924 -15.920 1.00 87.12 88 ALA A N 1
ATOM 721 C CA . ALA A 1 88 ? 18.660 3.911 -14.884 1.00 87.12 88 ALA A CA 1
ATOM 722 C C . ALA A 1 88 ? 19.001 4.527 -13.519 1.00 87.12 88 ALA A C 1
ATOM 724 O O . ALA A 1 88 ? 18.521 4.045 -12.492 1.00 87.12 88 ALA A O 1
ATOM 725 N N . LEU A 1 89 ? 19.785 5.612 -13.501 1.00 88.31 89 LEU A N 1
ATOM 726 C CA . LEU A 1 89 ? 20.184 6.276 -12.263 1.00 88.31 89 LEU A CA 1
ATOM 727 C C . LEU A 1 89 ? 18.994 6.974 -11.592 1.00 88.31 89 LEU A C 1
ATOM 729 O O . LEU A 1 89 ? 18.770 6.794 -10.395 1.00 88.31 89 LEU A O 1
ATOM 733 N N . SER A 1 90 ? 18.203 7.730 -12.356 1.00 88.69 90 SER A N 1
ATOM 734 C CA . SER A 1 90 ? 16.971 8.357 -11.877 1.00 88.69 90 SER A CA 1
ATOM 735 C C . SER A 1 90 ? 15.972 7.315 -11.374 1.00 88.69 90 SER A C 1
ATOM 737 O O . SER A 1 90 ? 15.427 7.468 -10.281 1.00 88.69 90 SER A O 1
ATOM 739 N N . ASN A 1 91 ? 15.769 6.221 -12.114 1.00 90.81 91 ASN A N 1
ATOM 740 C CA . ASN A 1 91 ? 14.847 5.158 -11.710 1.00 90.81 91 ASN A CA 1
ATOM 741 C C . ASN A 1 91 ? 15.298 4.474 -10.413 1.00 90.81 91 ASN A C 1
ATOM 743 O O . ASN A 1 91 ? 14.486 4.293 -9.504 1.00 90.81 91 ASN A O 1
ATOM 747 N N . ALA A 1 92 ? 16.592 4.159 -10.286 1.00 91.44 92 ALA A N 1
ATOM 748 C CA . ALA A 1 92 ? 17.160 3.595 -9.064 1.00 91.44 92 ALA A CA 1
ATOM 749 C C . ALA A 1 92 ? 17.011 4.549 -7.869 1.00 91.44 92 ALA A C 1
ATOM 751 O O . ALA A 1 92 ? 16.673 4.111 -6.770 1.00 91.44 92 ALA A O 1
ATOM 752 N N . ARG A 1 93 ? 17.201 5.858 -8.085 1.00 92.50 93 ARG A N 1
ATOM 753 C CA . ARG A 1 93 ? 17.026 6.881 -7.047 1.00 92.50 93 ARG A CA 1
ATOM 754 C C . ARG A 1 93 ? 15.577 6.984 -6.584 1.00 92.50 93 ARG A C 1
ATOM 756 O O . ARG A 1 93 ? 15.326 6.972 -5.384 1.00 92.50 93 ARG A O 1
ATOM 763 N N . THR A 1 94 ? 14.629 7.055 -7.516 1.00 92.00 94 THR A N 1
ATOM 764 C CA . THR A 1 94 ? 13.194 7.088 -7.203 1.00 92.00 94 THR A CA 1
ATOM 765 C C . THR A 1 94 ? 12.777 5.838 -6.436 1.00 92.00 94 THR A C 1
ATOM 767 O O . THR A 1 94 ? 12.156 5.954 -5.383 1.00 92.00 94 THR A O 1
ATOM 770 N N . ARG A 1 95 ? 13.187 4.650 -6.904 1.00 94.50 95 ARG A N 1
ATOM 771 C CA . ARG A 1 95 ? 12.950 3.376 -6.211 1.00 94.50 95 ARG A CA 1
ATOM 772 C C . ARG A 1 95 ? 13.496 3.411 -4.782 1.00 94.50 95 ARG A C 1
ATOM 774 O O . ARG A 1 95 ? 12.752 3.156 -3.842 1.00 94.50 95 ARG A O 1
ATOM 781 N N . GLY A 1 96 ? 14.768 3.780 -4.619 1.00 93.56 96 GLY A N 1
ATOM 782 C CA . GLY A 1 96 ? 15.428 3.856 -3.315 1.00 93.56 96 GLY A CA 1
ATOM 783 C C . GLY A 1 96 ? 14.747 4.832 -2.354 1.00 93.56 96 GLY A C 1
ATOM 784 O O . GLY A 1 96 ? 14.582 4.508 -1.180 1.00 93.56 96 GLY A O 1
ATOM 785 N N . ASN A 1 97 ? 14.289 5.986 -2.847 1.00 94.44 97 ASN A N 1
ATOM 786 C CA . ASN A 1 97 ? 13.540 6.956 -2.046 1.00 94.44 97 ASN A CA 1
ATOM 787 C C . ASN A 1 97 ? 12.206 6.384 -1.544 1.00 94.44 97 ASN A C 1
ATOM 789 O O . ASN A 1 97 ? 11.893 6.544 -0.367 1.00 94.44 97 ASN A O 1
ATOM 793 N N . ILE A 1 98 ? 11.442 5.708 -2.412 1.00 95.06 98 ILE A N 1
ATOM 794 C CA . ILE A 1 98 ? 10.163 5.080 -2.042 1.00 95.06 98 ILE A CA 1
ATOM 795 C C . ILE A 1 98 ? 10.394 4.010 -0.971 1.00 95.06 98 ILE A C 1
ATOM 797 O O . ILE A 1 98 ? 9.770 4.066 0.087 1.00 95.06 98 ILE A O 1
ATOM 801 N N . VAL A 1 99 ? 11.322 3.080 -1.222 1.00 96.06 99 VAL A N 1
ATOM 802 C CA . VAL A 1 99 ? 11.648 1.982 -0.296 1.00 96.06 99 VAL A CA 1
ATOM 803 C C . VAL A 1 99 ? 12.077 2.537 1.061 1.00 96.06 99 VAL A C 1
ATOM 805 O O . VAL A 1 99 ? 11.468 2.218 2.078 1.00 96.06 99 VAL A O 1
ATOM 808 N N . SER A 1 100 ? 13.048 3.457 1.075 1.00 95.06 100 SER A N 1
ATOM 809 C CA . SER A 1 100 ? 13.573 4.038 2.319 1.00 95.06 100 SER A CA 1
ATOM 810 C C . SER A 1 100 ? 12.491 4.768 3.119 1.00 95.06 100 SER A C 1
ATOM 812 O O . SER A 1 100 ? 12.479 4.716 4.347 1.00 95.06 100 SER A O 1
ATOM 814 N N . TYR A 1 101 ? 11.572 5.456 2.432 1.00 93.38 101 TYR A N 1
ATOM 815 C CA . TYR A 1 101 ? 10.480 6.179 3.079 1.00 93.38 101 TYR A CA 1
ATOM 816 C C . TYR A 1 101 ? 9.467 5.239 3.747 1.00 93.38 101 TYR A C 1
ATOM 818 O O . TYR A 1 101 ? 8.967 5.554 4.832 1.00 93.38 101 TYR A O 1
ATOM 826 N N . VAL A 1 102 ? 9.153 4.109 3.107 1.00 94.56 102 VAL A N 1
ATOM 827 C CA . VAL A 1 102 ? 8.229 3.100 3.642 1.00 94.56 102 VAL A CA 1
ATOM 828 C C . VAL A 1 102 ? 8.878 2.322 4.783 1.00 94.56 102 VAL A C 1
ATOM 830 O O . VAL A 1 102 ? 8.294 2.240 5.860 1.00 94.56 102 VAL A O 1
ATOM 833 N N . ASP A 1 103 ? 10.101 1.823 4.598 1.00 94.50 103 ASP A N 1
ATOM 834 C CA . ASP A 1 103 ? 10.790 0.996 5.599 1.00 94.50 103 ASP A CA 1
ATOM 835 C C . ASP A 1 103 ? 11.036 1.752 6.913 1.00 94.50 103 ASP A C 1
ATOM 837 O O . ASP A 1 103 ? 10.887 1.188 7.999 1.00 94.50 103 ASP A O 1
ATOM 841 N N . ALA A 1 104 ? 11.300 3.062 6.843 1.00 91.38 104 ALA A N 1
ATOM 842 C CA . ALA A 1 104 ? 11.421 3.919 8.025 1.00 91.38 104 ALA A CA 1
ATOM 843 C C . ALA A 1 104 ? 10.151 3.949 8.904 1.00 91.38 104 ALA A C 1
ATOM 845 O O . ALA A 1 104 ? 10.206 4.384 10.054 1.00 91.38 104 ALA A O 1
ATOM 846 N N . ARG A 1 105 ? 9.006 3.492 8.380 1.00 90.75 105 ARG A N 1
ATOM 847 C CA . ARG A 1 105 ? 7.701 3.459 9.057 1.00 90.75 105 ARG A CA 1
ATOM 848 C C . ARG A 1 105 ? 7.269 2.050 9.480 1.00 90.75 105 ARG A C 1
ATOM 850 O O . ARG A 1 105 ? 6.119 1.827 9.857 1.00 90.75 105 ARG A O 1
ATOM 857 N N . MET A 1 106 ? 8.193 1.088 9.441 1.00 88.75 106 MET A N 1
ATOM 858 C CA . MET A 1 106 ? 7.904 -0.305 9.792 1.00 88.75 106 MET A CA 1
ATOM 859 C C . MET A 1 106 ? 8.176 -0.657 11.259 1.00 88.75 106 MET A C 1
ATOM 861 O O . MET A 1 106 ? 7.606 -1.623 11.769 1.00 88.75 106 MET A O 1
ATOM 865 N N . GLY A 1 107 ? 8.987 0.132 11.966 1.00 74.06 107 GLY A N 1
ATOM 866 C CA . GLY A 1 107 ? 9.292 -0.086 13.382 1.00 74.06 107 GLY A CA 1
ATOM 867 C C . GLY A 1 107 ? 8.276 0.578 14.310 1.00 74.06 107 GLY A C 1
ATOM 868 O O . GLY A 1 107 ? 8.485 1.725 14.696 1.00 74.06 107 GLY A O 1
ATOM 869 N N . ILE A 1 108 ? 7.189 -0.116 14.669 1.00 74.19 108 ILE A N 1
ATOM 870 C CA . ILE A 1 108 ? 6.108 0.443 15.506 1.00 74.19 108 ILE A CA 1
ATOM 871 C C . ILE A 1 108 ? 5.386 -0.588 16.372 1.00 74.19 108 ILE A C 1
ATOM 873 O O . ILE A 1 108 ? 5.376 -1.786 16.090 1.00 74.19 108 ILE A O 1
ATOM 877 N N . SER A 1 109 ? 4.715 -0.065 17.398 1.00 77.06 109 SER A N 1
ATOM 878 C CA . SER A 1 109 ? 3.879 -0.808 18.334 1.00 77.06 109 SER A CA 1
ATOM 879 C C . SER A 1 109 ? 2.510 -1.127 17.736 1.00 77.06 109 SER A C 1
ATOM 881 O O . SER A 1 109 ? 1.798 -0.244 17.247 1.00 77.06 109 SER A O 1
ATOM 883 N N . TRP A 1 110 ? 2.138 -2.401 17.806 1.00 89.38 110 TRP A N 1
ATOM 884 C CA . TRP A 1 110 ? 0.768 -2.857 17.591 1.00 89.38 110 TRP A CA 1
ATOM 885 C C . TRP A 1 110 ? -0.174 -2.250 18.639 1.00 89.38 110 TRP A C 1
ATOM 887 O O . TRP A 1 110 ? 0.228 -2.057 19.788 1.00 89.38 110 TRP A O 1
ATOM 897 N N . VAL A 1 111 ? -1.404 -1.934 18.232 1.00 88.88 111 VAL A N 1
ATOM 898 C CA . VAL A 1 111 ? -2.413 -1.311 19.100 1.00 88.88 111 VAL A CA 1
ATOM 899 C C . VAL A 1 111 ? -3.660 -2.173 19.239 1.00 88.88 111 VAL A C 1
ATOM 901 O O . VAL A 1 111 ? -4.115 -2.374 20.361 1.00 88.88 111 VAL A O 1
ATOM 904 N N . ASP A 1 112 ? -4.240 -2.636 18.130 1.00 88.00 112 ASP A N 1
ATOM 905 C CA . ASP A 1 112 ? -5.511 -3.373 18.151 1.00 88.00 112 ASP A CA 1
ATOM 906 C C . ASP A 1 112 ? -5.736 -4.155 16.844 1.00 88.00 112 ASP A C 1
ATOM 908 O O . ASP A 1 112 ? -5.107 -3.872 15.821 1.00 88.00 112 ASP A O 1
ATOM 912 N N . GLU A 1 113 ? -6.681 -5.093 16.865 1.00 89.44 113 GLU A N 1
ATOM 913 C CA . GLU A 1 113 ? -7.172 -5.849 15.708 1.00 89.44 113 GLU A CA 1
ATOM 914 C C . GLU A 1 113 ? -8.579 -5.367 15.301 1.00 89.44 113 GLU A C 1
ATOM 916 O O . GLU A 1 113 ? -9.427 -5.013 16.130 1.00 89.44 113 GLU A O 1
ATOM 921 N N . MET A 1 114 ? -8.843 -5.337 13.993 1.00 88.06 114 MET A N 1
ATOM 922 C CA . MET A 1 114 ? -10.101 -4.883 13.403 1.00 88.06 114 MET A CA 1
ATOM 923 C C . MET A 1 114 ? -10.596 -5.858 12.335 1.00 88.06 114 MET A C 1
ATOM 925 O O . MET A 1 114 ? -9.810 -6.372 11.544 1.00 88.06 114 MET A O 1
ATOM 929 N N . ASP A 1 115 ? -11.918 -6.020 12.229 1.00 86.50 115 ASP A N 1
ATOM 930 C CA . ASP A 1 115 ? -12.569 -6.765 11.142 1.00 86.50 115 ASP A CA 1
ATOM 931 C C . ASP A 1 115 ? -13.415 -5.860 10.231 1.00 86.50 115 ASP A C 1
ATOM 933 O O . ASP A 1 115 ? -13.728 -4.713 10.563 1.00 86.50 115 ASP A O 1
ATOM 937 N N . LYS A 1 116 ? -13.799 -6.348 9.045 1.00 82.12 116 LYS A N 1
ATOM 938 C CA . LYS A 1 116 ? -14.604 -5.589 8.067 1.00 82.12 116 LYS A CA 1
ATOM 939 C C . LYS A 1 116 ? -16.025 -5.212 8.503 1.00 82.12 116 LYS A C 1
ATOM 941 O O . LYS A 1 116 ? -16.578 -4.275 7.927 1.00 82.12 116 LYS A O 1
ATOM 946 N N . HIS A 1 117 ? -16.605 -5.918 9.465 1.00 79.25 117 HIS A N 1
ATOM 947 C CA . HIS A 1 117 ? -18.000 -5.821 9.885 1.00 79.25 117 HIS A CA 1
ATOM 948 C C . HIS A 1 117 ? -18.242 -4.836 11.035 1.00 79.25 117 HIS A C 1
ATOM 950 O O . HIS A 1 117 ? -19.394 -4.467 11.265 1.00 79.25 117 HIS A O 1
ATOM 956 N N . TYR A 1 118 ? -17.199 -4.352 11.716 1.00 68.06 118 TYR A N 1
ATOM 957 C CA . TYR A 1 118 ? -17.354 -3.321 12.747 1.00 68.06 118 TYR A CA 1
ATOM 958 C C . TYR A 1 118 ? -18.031 -2.047 12.212 1.00 68.06 118 TYR A C 1
ATOM 960 O O . TYR A 1 118 ? -17.501 -1.333 11.359 1.00 68.06 118 TYR A O 1
ATOM 968 N N . THR A 1 119 ? -19.189 -1.714 12.783 1.00 57.19 119 THR A N 1
ATOM 969 C CA . THR A 1 119 ? -20.021 -0.549 12.435 1.00 57.19 119 THR A CA 1
ATOM 970 C C . THR A 1 119 ? -19.415 0.797 12.843 1.00 57.19 119 THR A C 1
ATOM 972 O O . THR A 1 119 ? -19.818 1.820 12.302 1.00 57.19 119 THR A O 1
ATOM 975 N N . LYS A 1 120 ? -18.437 0.820 13.763 1.00 60.09 120 LYS A N 1
ATOM 976 C CA . LYS A 1 120 ? -17.829 2.047 14.324 1.00 60.09 120 LYS A CA 1
ATOM 977 C C . LYS A 1 120 ? -16.296 2.105 14.166 1.00 60.09 120 LYS A C 1
ATOM 979 O O . LYS A 1 120 ? -15.596 2.507 15.091 1.00 60.09 120 LYS A O 1
ATOM 984 N N . LYS A 1 121 ? -15.748 1.700 13.010 1.00 74.06 121 LYS A N 1
ATOM 985 C CA . LYS A 1 121 ? -14.284 1.647 12.779 1.00 74.06 121 LYS A CA 1
ATOM 986 C C . LYS A 1 121 ? -13.550 2.951 13.090 1.00 74.06 121 LYS A C 1
ATOM 988 O O . LYS A 1 121 ? -12.540 2.900 13.777 1.00 74.06 121 LYS A O 1
ATOM 993 N N . ILE A 1 122 ? -14.054 4.094 12.620 1.00 80.56 122 ILE A N 1
ATOM 994 C CA . ILE A 1 122 ? -13.380 5.389 12.817 1.00 80.56 122 ILE A CA 1
ATOM 995 C C . ILE A 1 122 ? -13.317 5.746 14.294 1.00 80.56 122 ILE A C 1
ATOM 997 O O . ILE A 1 122 ? -12.231 5.976 14.809 1.00 80.56 122 ILE A O 1
ATOM 1001 N N . ALA A 1 123 ? -14.458 5.723 14.988 1.00 80.12 123 ALA A N 1
ATOM 1002 C CA . ALA A 1 123 ? -14.512 6.031 16.413 1.00 80.12 123 ALA A CA 1
ATOM 1003 C C . ALA A 1 123 ? -13.615 5.089 17.232 1.00 80.12 123 ALA A C 1
ATOM 1005 O O . ALA A 1 123 ? -12.904 5.547 18.122 1.00 80.12 123 ALA A O 1
ATOM 1006 N N . LYS A 1 124 ? -13.586 3.789 16.893 1.00 84.25 124 LYS A N 1
ATOM 1007 C CA . LYS A 1 124 ? -12.698 2.827 17.556 1.00 84.25 124 LYS A CA 1
ATOM 1008 C C . LYS A 1 124 ? -11.224 3.158 17.291 1.00 84.25 124 LYS A C 1
ATOM 1010 O O . LYS A 1 124 ? -10.486 3.322 18.256 1.00 84.25 124 LYS A O 1
ATOM 1015 N N . ILE A 1 125 ? -10.813 3.348 16.031 1.00 87.25 125 ILE A N 1
ATOM 1016 C CA . ILE A 1 125 ? -9.438 3.739 15.653 1.00 87.25 125 ILE A CA 1
ATOM 1017 C C . ILE A 1 125 ? -9.023 5.037 16.358 1.00 87.25 125 ILE A C 1
ATOM 1019 O O . ILE A 1 125 ? -7.949 5.089 16.957 1.00 87.25 125 ILE A O 1
ATOM 1023 N N . ALA A 1 126 ? -9.879 6.058 16.347 1.00 87.00 126 ALA A N 1
ATOM 1024 C CA . ALA A 1 126 ? -9.622 7.330 17.012 1.00 87.00 126 ALA A CA 1
ATOM 1025 C C . ALA A 1 126 ? -9.477 7.160 18.529 1.00 87.00 126 ALA A C 1
ATOM 1027 O O . ALA A 1 126 ? -8.539 7.697 19.109 1.00 87.00 126 ALA A O 1
ATOM 1028 N N . SER A 1 127 ? -10.334 6.354 19.164 1.00 86.44 127 SER A N 1
ATOM 1029 C CA . SER A 1 127 ? -10.264 6.106 20.610 1.00 86.44 127 SER A CA 1
ATOM 1030 C C . SER A 1 127 ? -8.970 5.411 21.052 1.00 86.44 127 SER A C 1
ATOM 1032 O O . SER A 1 127 ? -8.436 5.749 22.104 1.00 86.44 127 SER A O 1
ATOM 1034 N N . ILE A 1 128 ? -8.435 4.483 20.246 1.00 88.12 128 ILE A N 1
ATOM 1035 C CA . ILE A 1 128 ? -7.226 3.714 20.593 1.00 88.12 128 ILE A CA 1
ATOM 1036 C C . ILE A 1 128 ? -5.926 4.412 20.163 1.00 88.12 128 ILE A C 1
ATOM 1038 O O . ILE A 1 128 ? -4.885 4.207 20.781 1.00 88.12 128 ILE A O 1
ATOM 1042 N N . THR A 1 129 ? -5.956 5.220 19.094 1.00 87.88 129 THR A N 1
ATOM 1043 C CA . THR A 1 129 ? -4.743 5.832 18.512 1.00 87.88 129 THR A CA 1
ATOM 1044 C C . THR A 1 129 ? -4.626 7.336 18.739 1.00 87.88 129 THR A C 1
ATOM 1046 O O . THR A 1 129 ? -3.534 7.886 18.568 1.00 87.88 129 THR A O 1
ATOM 1049 N N . GLY A 1 130 ? -5.725 8.008 19.096 1.00 86.06 130 GLY A N 1
ATOM 1050 C CA . GLY A 1 130 ? -5.818 9.467 19.159 1.00 86.06 130 GLY A CA 1
ATOM 1051 C C . GLY A 1 130 ? -5.801 10.156 17.789 1.00 86.06 130 GLY A C 1
ATOM 1052 O O . GLY A 1 130 ? -5.605 11.367 17.734 1.00 86.06 130 GLY A O 1
ATOM 1053 N N . LYS A 1 131 ? -5.961 9.409 16.685 1.00 85.12 131 LYS A N 1
ATOM 1054 C CA . LYS A 1 131 ? -5.881 9.919 15.308 1.00 85.12 131 LYS A CA 1
ATOM 1055 C C . LYS A 1 131 ? -7.162 9.634 14.524 1.00 85.12 131 LYS A C 1
ATOM 1057 O O . LYS A 1 131 ? -7.725 8.544 14.615 1.00 85.12 131 LYS A O 1
ATOM 1062 N N . TRP A 1 132 ? -7.590 10.604 13.719 1.00 81.38 132 TRP A N 1
ATOM 1063 C CA . TRP A 1 132 ? -8.772 10.491 12.864 1.00 81.38 132 TRP A CA 1
ATOM 1064 C C . TRP A 1 132 ? -8.410 10.092 11.436 1.00 81.38 132 TRP A C 1
ATOM 1066 O O . TRP A 1 132 ? -7.554 10.702 10.805 1.00 81.38 132 TRP A O 1
ATOM 1076 N N . ILE A 1 133 ? -9.122 9.102 10.906 1.00 81.31 133 ILE A N 1
ATOM 1077 C CA . ILE A 1 133 ? -9.068 8.691 9.501 1.00 81.31 133 ILE A CA 1
ATOM 1078 C C . ILE A 1 133 ? -10.360 9.114 8.800 1.00 81.31 133 ILE A C 1
ATOM 1080 O O . ILE A 1 133 ? -11.426 9.080 9.415 1.00 81.31 133 ILE A O 1
ATOM 1084 N N . SER A 1 134 ? -10.275 9.515 7.530 1.00 78.81 134 SER A N 1
ATOM 1085 C CA . SER A 1 134 ? -11.461 9.900 6.761 1.00 78.81 134 SER A CA 1
ATOM 1086 C C . SER A 1 134 ? -12.342 8.686 6.428 1.00 78.81 134 SER A C 1
ATOM 1088 O O . SER A 1 134 ? -11.853 7.559 6.301 1.00 78.81 134 SER A O 1
ATOM 1090 N N . ASP A 1 135 ? -13.645 8.908 6.241 1.00 76.50 135 ASP A N 1
ATOM 1091 C CA . ASP A 1 135 ? -14.580 7.862 5.794 1.00 76.50 135 ASP A CA 1
ATOM 1092 C C . ASP A 1 135 ? -14.160 7.232 4.459 1.00 76.50 135 ASP A C 1
ATOM 1094 O O . ASP A 1 135 ? -14.250 6.010 4.279 1.00 76.50 135 ASP A O 1
ATOM 1098 N N . ASP A 1 136 ? -13.646 8.057 3.546 1.00 77.31 136 ASP A N 1
ATOM 1099 C CA . ASP A 1 136 ? -13.146 7.620 2.245 1.00 77.31 136 ASP A CA 1
ATOM 1100 C C . ASP A 1 136 ? -11.972 6.645 2.392 1.00 77.31 136 ASP A C 1
ATOM 1102 O O . ASP A 1 136 ? -11.904 5.631 1.692 1.00 77.31 136 ASP A O 1
ATOM 1106 N N . ASP A 1 137 ? -11.072 6.919 3.335 1.00 83.12 137 ASP A N 1
ATOM 1107 C CA . ASP A 1 137 ? -9.884 6.110 3.601 1.00 83.12 137 ASP A CA 1
ATOM 1108 C C . ASP A 1 137 ? -10.223 4.772 4.269 1.00 83.12 137 ASP A C 1
ATOM 1110 O O . ASP A 1 137 ? -9.624 3.737 3.954 1.00 83.12 137 ASP A O 1
ATOM 1114 N N . VAL A 1 138 ? -11.261 4.739 5.112 1.00 82.31 138 VAL A N 1
ATOM 1115 C CA . VAL A 1 138 ? -11.811 3.481 5.648 1.00 82.31 138 VAL A CA 1
ATOM 1116 C C . VAL A 1 138 ? -12.349 2.581 4.531 1.00 82.31 138 VAL A C 1
ATOM 1118 O O . VAL A 1 138 ? -12.366 1.353 4.677 1.00 82.31 138 VAL A O 1
ATOM 1121 N N . GLY A 1 139 ? -12.745 3.155 3.391 1.00 84.25 139 GLY A N 1
ATOM 1122 C CA . GLY A 1 139 ? -13.112 2.415 2.186 1.00 84.25 139 GLY A CA 1
ATOM 1123 C C . GLY A 1 139 ? -12.030 1.433 1.723 1.00 84.25 139 GLY A C 1
ATOM 1124 O O . GLY A 1 139 ? -12.363 0.324 1.297 1.00 84.25 139 GLY A O 1
ATOM 1125 N N . TYR A 1 140 ? -10.748 1.777 1.880 1.00 86.88 140 TYR A N 1
ATOM 1126 C CA . TYR A 1 140 ? -9.640 0.877 1.545 1.00 86.88 140 TYR A CA 1
ATOM 1127 C C . TYR A 1 140 ? -9.534 -0.292 2.523 1.00 86.88 140 TYR A C 1
ATOM 1129 O O . TYR A 1 140 ? -9.343 -1.438 2.122 1.00 86.88 140 TYR A O 1
ATOM 1137 N N . LEU A 1 141 ? -9.757 -0.023 3.809 1.00 86.69 141 LEU A N 1
ATOM 1138 C CA . LEU A 1 141 ? -9.686 -1.032 4.865 1.00 86.69 141 LEU A CA 1
ATOM 1139 C C . LEU A 1 141 ? -10.824 -2.057 4.777 1.00 86.69 141 LEU A C 1
ATOM 1141 O O . LEU A 1 141 ? -10.680 -3.190 5.225 1.00 86.69 141 LEU A O 1
ATOM 1145 N N . LYS A 1 142 ? -11.965 -1.692 4.178 1.00 85.50 142 LYS A N 1
ATOM 1146 C CA . LYS A 1 142 ? -13.094 -2.612 3.935 1.00 85.50 142 LYS A CA 1
ATOM 1147 C C . LYS A 1 142 ? -12.780 -3.705 2.902 1.00 85.50 142 LYS A C 1
ATOM 1149 O O . LYS A 1 142 ? -13.557 -4.650 2.785 1.00 85.50 142 LYS A O 1
ATOM 1154 N N . MET A 1 143 ? -11.669 -3.605 2.166 1.00 86.31 143 MET A N 1
ATOM 1155 C CA . MET A 1 143 ? -11.225 -4.655 1.237 1.00 86.31 143 MET A CA 1
ATOM 1156 C C . MET A 1 143 ? -10.581 -5.854 1.946 1.00 86.31 143 MET A C 1
ATOM 1158 O O . MET A 1 143 ? -10.451 -6.937 1.359 1.00 86.31 143 MET A O 1
ATOM 1162 N N . PHE A 1 144 ? -10.190 -5.676 3.206 1.00 88.38 144 PHE A N 1
ATOM 1163 C CA . PHE A 1 144 ? -9.537 -6.688 4.023 1.00 88.38 144 PHE A CA 1
ATOM 1164 C C . PHE A 1 144 ? -10.510 -7.210 5.071 1.00 88.38 144 PHE A C 1
ATOM 1166 O O . PHE A 1 144 ? -11.259 -6.442 5.671 1.00 88.38 144 PHE A O 1
ATOM 1173 N N . ASP A 1 145 ? -10.530 -8.532 5.240 1.00 88.00 145 ASP A N 1
ATOM 1174 C CA . ASP A 1 145 ? -11.452 -9.190 6.165 1.00 88.00 145 ASP A CA 1
ATOM 1175 C C . ASP A 1 145 ? -11.061 -8.874 7.617 1.00 88.00 145 ASP A C 1
ATOM 1177 O O . ASP A 1 145 ? -11.930 -8.511 8.410 1.00 88.00 145 ASP A O 1
ATOM 1181 N N . GLN A 1 146 ? -9.755 -8.906 7.902 1.00 89.50 146 GLN A N 1
ATOM 1182 C CA . GLN A 1 146 ? -9.128 -8.505 9.160 1.00 89.50 146 GLN A CA 1
ATOM 1183 C C . GLN A 1 146 ? -7.852 -7.699 8.898 1.00 89.50 146 GLN A C 1
ATOM 1185 O O . GLN A 1 146 ? -7.174 -7.902 7.884 1.00 89.50 146 GLN A O 1
ATOM 1190 N N . PHE A 1 147 ? -7.537 -6.786 9.812 1.00 91.88 147 PHE A N 1
ATOM 1191 C CA . PHE A 1 147 ? -6.284 -6.042 9.823 1.00 91.88 147 PHE A CA 1
ATOM 1192 C C . PHE A 1 147 ? -5.924 -5.566 11.233 1.00 91.88 147 PHE A C 1
ATOM 1194 O O . PHE A 1 147 ? -6.784 -5.217 12.040 1.00 91.88 147 PHE A O 1
ATOM 1201 N N . ASN A 1 148 ? -4.629 -5.491 11.490 1.00 92.88 148 ASN A N 1
ATOM 1202 C CA . ASN A 1 148 ? -4.026 -4.906 12.669 1.00 92.88 148 ASN A CA 1
ATOM 1203 C C . ASN A 1 148 ? -3.814 -3.407 12.480 1.00 92.88 148 ASN A C 1
ATOM 1205 O O . ASN A 1 148 ? -3.453 -2.946 11.397 1.00 92.88 148 ASN A O 1
ATOM 1209 N N . VAL A 1 149 ? -4.008 -2.651 13.553 1.00 92.81 149 VAL A N 1
ATOM 1210 C CA . VAL A 1 149 ? -3.736 -1.218 13.621 1.00 92.81 149 VAL A CA 1
ATOM 1211 C C . VAL A 1 149 ? -2.474 -1.006 14.439 1.00 92.81 149 VAL A C 1
ATOM 1213 O O . VAL A 1 149 ? -2.345 -1.496 15.559 1.00 92.81 149 VAL A O 1
ATOM 1216 N N . HIS A 1 150 ? -1.557 -0.228 13.887 1.00 92.88 150 HIS A N 1
ATOM 1217 C CA . HIS A 1 150 ? -0.342 0.203 14.551 1.00 92.88 150 HIS A CA 1
ATOM 1218 C C . HIS A 1 150 ? -0.272 1.727 14.531 1.00 92.88 150 HIS A C 1
ATOM 1220 O O . HIS A 1 150 ? -0.654 2.375 13.550 1.00 92.88 150 HIS A O 1
ATOM 1226 N N . ASN A 1 151 ? 0.239 2.301 15.616 1.00 89.44 151 ASN A N 1
ATOM 1227 C CA . ASN A 1 151 ? 0.292 3.746 15.792 1.00 89.44 151 ASN A CA 1
ATOM 1228 C C . ASN A 1 151 ? 1.735 4.236 15.675 1.00 89.44 151 ASN A C 1
ATOM 1230 O O . ASN A 1 151 ? 2.578 3.932 16.519 1.00 89.44 151 ASN A O 1
ATOM 1234 N N . GLY A 1 152 ? 2.007 4.987 14.609 1.00 87.50 152 GLY A N 1
ATOM 1235 C CA . GLY A 1 152 ? 3.234 5.755 14.456 1.00 87.50 152 GLY A CA 1
ATOM 1236 C C . GLY A 1 152 ? 3.113 7.128 15.114 1.00 87.50 152 GLY A C 1
ATOM 1237 O O . GLY A 1 152 ? 2.054 7.522 15.607 1.00 87.50 152 GLY A O 1
ATOM 1238 N N . TYR A 1 153 ? 4.201 7.893 15.097 1.00 83.50 153 TYR A N 1
ATOM 1239 C CA . TYR A 1 153 ? 4.185 9.265 15.606 1.00 83.50 153 TYR A CA 1
ATOM 1240 C C . TYR A 1 153 ? 3.226 10.144 14.783 1.00 83.50 153 TYR A C 1
ATOM 1242 O O . TYR A 1 153 ? 2.233 10.646 15.310 1.00 83.50 153 TYR A O 1
ATOM 1250 N N . ASP A 1 154 ? 3.468 10.227 13.476 1.00 85.06 154 ASP A N 1
ATOM 1251 C CA . ASP A 1 154 ? 2.767 11.062 12.492 1.00 85.06 154 ASP A CA 1
ATOM 1252 C C . ASP A 1 154 ? 1.869 10.263 11.529 1.00 85.06 154 ASP A C 1
ATOM 1254 O O . ASP A 1 154 ? 1.340 10.818 10.572 1.00 85.06 154 ASP A O 1
ATOM 1258 N N . TYR A 1 155 ? 1.682 8.960 11.752 1.00 89.62 155 TYR A N 1
ATOM 1259 C CA . TYR A 1 155 ? 0.922 8.101 10.838 1.00 89.62 155 TYR A CA 1
ATOM 1260 C C . TYR A 1 155 ? 0.192 6.961 11.546 1.00 89.62 155 TYR A C 1
ATOM 1262 O O . TYR A 1 155 ? 0.497 6.604 12.685 1.00 89.62 155 TYR A O 1
ATOM 1270 N N . LEU A 1 156 ? -0.750 6.359 10.823 1.00 92.06 156 LEU A N 1
ATOM 1271 C CA . LEU A 1 156 ? -1.356 5.070 11.147 1.00 92.06 156 LEU A CA 1
ATOM 1272 C C . LEU A 1 156 ? -0.877 4.024 10.147 1.00 92.06 156 LEU A C 1
ATOM 1274 O O . LEU A 1 156 ? -0.833 4.300 8.948 1.00 92.06 156 LEU A O 1
ATOM 1278 N N . ARG A 1 157 ? -0.540 2.824 10.623 1.00 93.50 157 ARG A N 1
ATOM 1279 C CA . ARG A 1 157 ? -0.278 1.674 9.753 1.00 93.50 157 ARG A CA 1
ATOM 1280 C C . ARG A 1 157 ? -1.338 0.615 9.985 1.00 93.50 157 ARG A C 1
ATOM 1282 O O . ARG A 1 157 ? -1.597 0.219 11.117 1.00 93.50 157 ARG A O 1
ATOM 1289 N N . PHE A 1 158 ? -1.897 0.138 8.889 1.00 93.69 158 PHE A N 1
ATOM 1290 C CA . PHE A 1 158 ? -2.819 -0.977 8.850 1.00 93.69 158 PHE A CA 1
ATOM 1291 C C . PHE A 1 158 ? -2.120 -2.152 8.196 1.00 93.69 158 PHE A C 1
ATOM 1293 O O . PHE A 1 158 ? -1.563 -2.013 7.108 1.00 93.69 158 PHE A O 1
ATOM 1300 N N . GLU A 1 159 ? -2.138 -3.290 8.867 1.00 94.56 159 GLU A N 1
ATOM 1301 C CA . GLU A 1 159 ? -1.426 -4.483 8.443 1.00 94.56 159 GLU A CA 1
ATOM 1302 C C . GLU A 1 159 ? -2.396 -5.651 8.321 1.00 94.56 159 GLU A C 1
ATOM 1304 O O . GLU A 1 159 ? -3.202 -5.892 9.210 1.00 94.56 159 GLU A O 1
ATOM 1309 N N . THR A 1 160 ? -2.336 -6.383 7.222 1.00 93.31 160 THR A N 1
ATOM 1310 C CA . THR A 1 160 ? -3.116 -7.605 7.016 1.00 93.31 160 THR A CA 1
ATOM 1311 C C . THR A 1 160 ? -2.183 -8.676 6.483 1.00 93.31 160 THR A C 1
ATOM 1313 O O . THR A 1 160 ? -1.262 -8.376 5.724 1.00 93.31 160 THR A O 1
ATOM 1316 N N . GLU A 1 161 ? -2.396 -9.908 6.913 1.00 91.12 161 GLU A N 1
ATOM 1317 C CA . GLU A 1 161 ? -1.510 -11.031 6.632 1.00 91.12 161 GLU A CA 1
ATOM 1318 C C . GLU A 1 161 ? -2.353 -12.278 6.371 1.00 91.12 161 GLU A C 1
ATOM 1320 O O . GLU A 1 161 ? -3.411 -12.465 6.977 1.00 91.12 161 GLU A O 1
ATOM 1325 N N . ASP A 1 162 ? -1.902 -13.101 5.432 1.00 88.19 162 ASP A N 1
ATOM 1326 C CA . ASP A 1 162 ? -2.367 -14.466 5.228 1.00 88.19 162 ASP A CA 1
ATOM 1327 C C . ASP A 1 162 ? -1.176 -15.407 5.013 1.00 88.19 162 ASP A C 1
ATOM 1329 O O . ASP A 1 162 ? -0.024 -14.985 5.055 1.00 88.19 162 ASP A O 1
ATOM 1333 N N . ASP A 1 163 ? -1.452 -16.689 4.764 1.00 84.75 163 ASP A N 1
ATOM 1334 C CA . ASP A 1 163 ? -0.415 -17.719 4.631 1.00 84.75 163 ASP A CA 1
ATOM 1335 C C . ASP A 1 163 ? 0.614 -17.458 3.511 1.00 84.75 163 ASP A C 1
ATOM 1337 O O . ASP A 1 163 ? 1.608 -18.181 3.430 1.00 84.75 163 ASP A O 1
ATOM 1341 N N . LEU A 1 164 ? 0.334 -16.536 2.582 1.00 87.75 164 LEU A N 1
ATOM 1342 C CA . LEU A 1 164 ? 1.137 -16.303 1.378 1.00 87.75 164 LEU A CA 1
ATOM 1343 C C . LEU A 1 164 ? 1.698 -14.883 1.300 1.00 87.75 164 LEU A C 1
ATOM 1345 O O . LEU A 1 164 ? 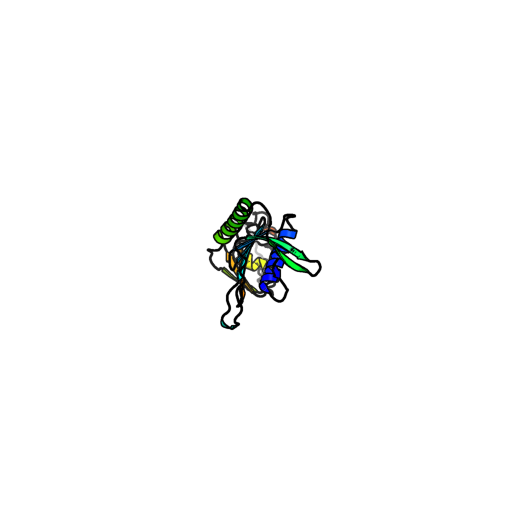2.541 -14.609 0.445 1.00 87.75 164 LEU A O 1
ATOM 1349 N N . SER A 1 165 ? 1.193 -13.948 2.103 1.00 91.94 165 SER A N 1
ATOM 1350 C CA . SER A 1 165 ? 1.511 -12.540 1.907 1.00 91.94 165 SER A CA 1
ATOM 1351 C C . SER A 1 165 ? 1.139 -11.645 3.077 1.00 91.94 165 SER A C 1
ATOM 1353 O O . SER A 1 165 ? 0.226 -11.919 3.855 1.00 91.94 165 SER A O 1
ATOM 1355 N N . LYS A 1 166 ? 1.797 -10.489 3.116 1.00 93.75 166 LYS A N 1
ATOM 1356 C CA . LYS A 1 166 ? 1.521 -9.403 4.051 1.00 93.75 166 LYS A CA 1
ATOM 1357 C C . LYS A 1 166 ? 1.359 -8.094 3.299 1.00 93.75 166 LYS A C 1
ATOM 1359 O O . LYS A 1 166 ? 2.099 -7.792 2.366 1.00 93.75 166 LYS A O 1
ATOM 1364 N N . ILE A 1 167 ? 0.393 -7.288 3.717 1.00 95.94 167 ILE A N 1
ATOM 1365 C CA . ILE A 1 167 ? 0.184 -5.933 3.211 1.00 95.94 167 ILE A CA 1
ATOM 1366 C C . ILE A 1 167 ? 0.253 -4.973 4.381 1.00 95.94 167 ILE A C 1
ATOM 1368 O O . ILE A 1 167 ? -0.427 -5.158 5.387 1.00 95.94 167 ILE A O 1
ATOM 1372 N N . SER A 1 168 ? 1.025 -3.907 4.210 1.00 96.00 168 SER A N 1
ATOM 1373 C CA . SER A 1 168 ? 1.043 -2.762 5.111 1.00 96.00 168 SER A CA 1
ATOM 1374 C C . SER A 1 168 ? 0.650 -1.504 4.350 1.00 96.00 168 SER A C 1
ATOM 1376 O O . SER A 1 168 ? 1.327 -1.111 3.401 1.00 96.00 168 SER A O 1
ATOM 1378 N N . LEU A 1 169 ? -0.439 -0.864 4.774 1.00 94.94 169 LEU A N 1
ATOM 1379 C CA . LEU A 1 169 ? -0.886 0.437 4.284 1.00 94.94 169 LEU A CA 1
ATOM 1380 C C . LEU A 1 169 ? -0.642 1.486 5.362 1.00 94.94 169 LEU A C 1
ATOM 1382 O O . LEU A 1 169 ? -1.058 1.318 6.505 1.00 94.94 169 LEU A O 1
ATOM 1386 N N . ILE A 1 170 ? 0.017 2.574 4.998 1.00 93.69 170 ILE A N 1
ATOM 1387 C CA . ILE A 1 170 ? 0.443 3.628 5.907 1.00 93.69 170 ILE A CA 1
ATOM 1388 C C . ILE A 1 170 ? -0.209 4.936 5.477 1.00 93.69 170 ILE A C 1
ATOM 1390 O O . ILE A 1 170 ? -0.064 5.379 4.339 1.00 93.69 170 ILE A O 1
ATOM 1394 N N . PHE A 1 171 ? -0.917 5.556 6.411 1.00 91.62 171 PHE A N 1
ATOM 1395 C CA . PHE A 1 171 ? -1.679 6.773 6.199 1.00 91.62 171 PHE A CA 1
ATOM 1396 C C . PHE A 1 171 ? -1.014 7.889 7.003 1.00 91.62 171 PHE A C 1
ATOM 1398 O O . PHE A 1 171 ? -1.019 7.863 8.236 1.00 91.62 171 PHE A O 1
ATOM 1405 N N . THR A 1 172 ? -0.395 8.837 6.298 1.00 84.19 172 THR A N 1
ATOM 1406 C CA . THR A 1 172 ? 0.393 9.938 6.882 1.00 84.19 172 THR A CA 1
ATOM 1407 C C . THR A 1 172 ? -0.375 11.260 6.908 1.00 84.19 172 THR A C 1
ATOM 1409 O O . THR A 1 172 ? -0.059 12.136 7.704 1.00 84.19 172 THR A O 1
ATOM 1412 N N . ALA A 1 173 ? -1.414 11.408 6.080 1.00 68.38 173 ALA A N 1
ATOM 1413 C CA . ALA A 1 173 ? -2.280 12.593 6.074 1.00 68.38 173 ALA A CA 1
ATOM 1414 C C . ALA A 1 173 ? -3.395 12.554 7.143 1.00 68.38 173 ALA A C 1
ATOM 1416 O O . ALA A 1 173 ? -4.039 13.566 7.400 1.00 68.38 173 ALA A O 1
ATOM 1417 N N . THR A 1 174 ? -3.619 11.408 7.791 1.00 56.88 174 THR A N 1
ATOM 1418 C CA . THR A 1 174 ? -4.716 11.158 8.752 1.00 56.88 174 THR A CA 1
ATOM 1419 C C . THR A 1 174 ? -4.289 11.312 10.215 1.00 56.88 174 THR A C 1
ATOM 1421 O O . THR A 1 174 ? -4.771 10.617 11.104 1.00 56.88 174 THR A O 1
ATOM 1424 N N . ALA A 1 175 ? -3.349 12.210 10.495 1.00 46.62 175 ALA A N 1
ATOM 1425 C CA . ALA A 1 175 ? -3.021 12.629 11.855 1.00 46.62 175 ALA A CA 1
ATOM 1426 C C . ALA A 1 175 ? -3.582 14.035 12.107 1.00 46.62 175 ALA A C 1
ATOM 1428 O O . ALA A 1 175 ? -2.855 14.946 12.492 1.00 46.62 175 ALA A O 1
ATOM 1429 N N . VAL A 1 176 ? -4.880 14.231 11.855 1.00 45.31 176 VAL A N 1
ATOM 1430 C CA . VAL A 1 176 ? -5.559 15.450 12.302 1.00 45.31 176 VAL A CA 1
ATOM 1431 C C . VAL A 1 176 ? -5.784 15.296 13.804 1.00 45.31 176 VAL A C 1
ATOM 1433 O O . VAL A 1 176 ? -6.608 14.492 14.245 1.00 45.31 176 VAL A O 1
ATOM 1436 N N . VAL A 1 177 ? -4.996 16.023 14.598 1.00 44.94 177 VAL A N 1
ATOM 1437 C CA . VAL A 1 177 ? -5.402 16.372 15.963 1.00 44.94 177 VAL A CA 1
ATOM 1438 C C . VAL A 1 177 ? -6.652 17.229 15.786 1.00 44.94 177 VAL A C 1
ATOM 1440 O O . VAL A 1 177 ? -6.576 18.168 14.996 1.00 44.94 177 VAL A O 1
ATOM 1443 N N . PRO A 1 178 ? -7.797 16.910 16.413 1.00 42.28 178 PRO A N 1
ATOM 1444 C CA . PRO A 1 178 ? -8.984 17.736 16.250 1.00 42.28 178 PRO A CA 1
ATOM 1445 C C . PRO A 1 178 ? -8.620 19.184 16.587 1.00 42.28 178 PRO A C 1
ATOM 1447 O O . PRO A 1 178 ? -8.151 19.461 17.695 1.00 42.28 178 PRO A O 1
ATOM 1450 N N . ASP A 1 179 ? -8.801 20.092 15.625 1.00 40.81 179 ASP A N 1
ATOM 1451 C CA . ASP A 1 179 ? -8.834 21.514 15.931 1.00 40.81 179 ASP A CA 1
ATOM 1452 C C . ASP A 1 179 ? -9.929 21.712 16.983 1.00 40.81 179 ASP A C 1
ATOM 1454 O O . ASP A 1 179 ? -10.991 21.082 16.931 1.00 40.81 179 ASP A O 1
ATOM 1458 N N . ALA A 1 180 ? -9.660 22.558 17.977 1.00 46.62 180 ALA A N 1
ATOM 1459 C CA . ALA A 1 180 ? -10.534 22.759 19.134 1.00 46.62 180 ALA A CA 1
ATOM 1460 C C . ALA A 1 180 ? -11.991 23.142 18.764 1.00 46.62 180 ALA A C 1
ATOM 1462 O O . ALA A 1 180 ? -12.893 23.005 19.597 1.00 46.62 180 ALA A O 1
ATOM 1463 N N . ASP A 1 181 ? -12.233 23.549 17.515 1.00 42.88 181 ASP A N 1
ATOM 1464 C CA . ASP A 1 181 ? -13.535 23.950 16.980 1.00 42.88 181 ASP A CA 1
ATOM 1465 C C . ASP A 1 181 ? -14.429 22.789 16.484 1.00 42.88 181 ASP A C 1
ATOM 1467 O O . ASP A 1 181 ? -15.649 22.955 16.428 1.00 42.88 181 ASP A O 1
ATOM 1471 N N . ASP A 1 182 ? -13.894 21.585 16.232 1.00 42.03 182 ASP A N 1
ATOM 1472 C CA . ASP A 1 182 ? -14.701 20.416 15.808 1.00 42.03 182 ASP A CA 1
ATOM 1473 C C . ASP A 1 182 ? -15.241 19.575 16.985 1.00 42.03 182 ASP A C 1
ATOM 1475 O O . ASP A 1 182 ? -15.901 18.545 16.815 1.00 42.03 182 ASP A O 1
ATOM 1479 N N . SER A 1 183 ? -15.065 20.067 18.216 1.00 39.75 183 SER A N 1
ATOM 1480 C CA . SER A 1 183 ? -15.639 19.505 19.450 1.00 39.75 183 SER A CA 1
ATOM 1481 C C . SER A 1 183 ? -17.181 19.481 19.483 1.00 39.75 183 SER A C 1
ATOM 1483 O O . SER A 1 183 ? -17.786 18.930 20.406 1.00 39.75 183 SER A O 1
ATOM 1485 N N . SER A 1 184 ? -17.846 20.014 18.457 1.00 38.75 184 SER A N 1
ATOM 1486 C CA . SER A 1 184 ? -19.304 20.061 18.348 1.00 38.75 184 SER A CA 1
ATOM 1487 C C . SER A 1 184 ? -19.966 18.743 17.908 1.00 38.75 184 SER A C 1
ATOM 1489 O O . SER A 1 184 ? -21.189 18.635 18.012 1.00 38.75 184 SER A O 1
ATOM 1491 N N . GLN A 1 185 ? -19.207 17.705 17.522 1.00 40.88 185 GLN A N 1
ATOM 1492 C CA . GLN A 1 185 ? -19.778 16.376 17.226 1.00 40.88 185 GLN A CA 1
ATOM 1493 C C . GLN A 1 185 ? -19.738 15.369 18.392 1.00 40.88 185 GLN A C 1
ATOM 1495 O O . GLN A 1 185 ? -20.393 14.329 18.317 1.00 40.88 185 GLN A O 1
ATOM 1500 N N . MET A 1 186 ? -19.107 15.692 19.529 1.00 36.25 186 MET A N 1
ATOM 1501 C CA . MET A 1 186 ? -19.300 14.942 20.783 1.00 36.25 186 MET A CA 1
ATOM 1502 C C . MET A 1 186 ? -20.527 15.459 21.554 1.00 36.25 186 MET A C 1
ATOM 1504 O O . MET A 1 186 ? -20.429 15.974 22.664 1.00 36.25 186 MET A O 1
ATOM 1508 N N . LYS A 1 187 ? -21.719 15.305 20.971 1.00 39.84 187 LYS A N 1
ATOM 1509 C CA . LYS A 1 187 ? -23.000 15.397 21.699 1.00 39.84 187 LYS A CA 1
ATOM 1510 C C . LYS A 1 187 ? -23.908 14.213 21.379 1.00 39.84 187 LYS A C 1
ATOM 1512 O O . LYS A 1 187 ? -25.077 14.372 21.059 1.00 39.84 187 LYS A O 1
ATOM 1517 N N . ILE A 1 188 ? -23.360 13.011 21.462 1.00 38.47 188 ILE A N 1
ATOM 1518 C CA . ILE A 1 188 ? -24.126 11.763 21.499 1.00 38.47 188 ILE A CA 1
ATOM 1519 C C . ILE A 1 188 ? -23.320 10.867 22.449 1.00 38.47 188 ILE A C 1
ATOM 1521 O O . ILE A 1 188 ? -22.377 10.227 22.020 1.00 38.47 188 ILE A O 1
ATOM 1525 N N . GLU A 1 189 ? -23.359 11.065 23.768 1.00 37.19 189 GLU A N 1
ATOM 1526 C CA . GLU A 1 189 ? -24.085 10.139 24.661 1.00 37.19 189 GLU A CA 1
ATOM 1527 C C . GLU A 1 189 ? -24.205 10.675 26.115 1.00 37.19 189 GLU A C 1
ATOM 1529 O O . GLU A 1 189 ? -24.801 10.022 26.960 1.00 37.19 189 GLU A O 1
ATOM 1534 N N . ALA A 1 190 ? -23.736 11.892 26.434 1.00 38.16 190 ALA A N 1
ATOM 1535 C CA . ALA A 1 190 ? -23.743 12.414 27.816 1.00 38.16 190 ALA A CA 1
ATOM 1536 C C . ALA A 1 190 ? -25.069 13.068 28.282 1.00 38.16 190 ALA A C 1
ATOM 1538 O O . ALA A 1 190 ? -25.134 13.595 29.389 1.00 38.16 190 ALA A O 1
ATOM 1539 N N . TYR A 1 191 ? -26.122 13.073 27.455 1.00 37.50 191 TYR A N 1
ATOM 1540 C CA . TYR A 1 191 ? -27.398 13.746 27.766 1.00 37.50 191 TYR A CA 1
ATOM 1541 C C . TYR A 1 191 ? -28.586 12.801 28.001 1.00 37.50 191 TYR A C 1
ATOM 1543 O O . TYR A 1 191 ? -29.680 13.281 28.281 1.00 37.50 191 TYR A O 1
ATOM 1551 N N . VAL A 1 192 ? -28.396 11.478 27.910 1.00 39.19 192 VAL A N 1
ATOM 1552 C CA . VAL A 1 192 ? -29.493 10.504 28.099 1.00 39.19 192 VAL A CA 1
ATOM 1553 C C . VAL A 1 192 ? -29.468 9.844 29.487 1.00 39.19 192 VAL A C 1
ATOM 1555 O O . VAL A 1 192 ? -30.502 9.370 29.940 1.00 39.19 192 VAL A O 1
ATOM 1558 N N . GLU A 1 193 ? -28.356 9.896 30.229 1.00 41.84 193 GLU A N 1
ATOM 1559 C CA . GLU A 1 193 ? -28.296 9.341 31.599 1.00 41.84 193 GLU A CA 1
ATOM 1560 C C . GLU A 1 193 ? -28.693 10.327 32.714 1.00 41.84 193 GLU A C 1
ATOM 1562 O O . GLU A 1 193 ? -28.905 9.903 33.843 1.00 41.84 193 GLU A O 1
ATOM 1567 N N . ASN A 1 194 ? -28.883 11.621 32.420 1.00 43.38 194 ASN A N 1
ATOM 1568 C CA . ASN A 1 194 ? -29.231 12.637 33.432 1.00 43.38 194 ASN A CA 1
ATOM 1569 C C . ASN A 1 194 ? -30.711 13.077 33.430 1.00 43.38 194 ASN A C 1
ATOM 1571 O O . ASN A 1 194 ? -31.034 14.158 33.916 1.00 43.38 194 ASN A O 1
ATOM 1575 N N . GLN A 1 195 ? -31.626 12.247 32.914 1.00 42.41 195 GLN A N 1
ATOM 1576 C CA . GLN A 1 195 ? -33.080 12.439 33.076 1.00 42.41 195 GLN A CA 1
ATOM 1577 C C . GLN A 1 195 ? -33.774 11.241 33.745 1.00 42.41 195 GLN A C 1
ATOM 1579 O O . GLN A 1 195 ? -34.891 10.877 33.388 1.00 42.41 195 GLN A O 1
ATOM 1584 N N . GLN A 1 196 ? -33.134 10.633 34.747 1.00 41.47 196 GLN A N 1
ATOM 1585 C CA . GLN A 1 196 ? -33.883 9.940 35.797 1.00 41.47 196 GLN A CA 1
ATOM 1586 C C . GLN A 1 196 ? -34.059 10.902 36.972 1.00 41.47 196 GLN A C 1
ATOM 1588 O O . GLN A 1 196 ? -33.124 11.176 37.721 1.00 41.47 196 GLN A O 1
ATOM 1593 N N . GLU A 1 197 ? -35.264 11.465 37.046 1.00 45.47 197 GLU A N 1
ATOM 1594 C CA . GLU A 1 197 ? -35.785 12.275 38.149 1.00 45.47 197 GLU A CA 1
ATOM 1595 C C . GLU A 1 197 ? -35.515 11.633 39.521 1.00 45.47 197 GLU A C 1
ATOM 1597 O O . GLU A 1 197 ? -35.670 10.418 39.676 1.00 45.47 197 GLU A O 1
ATOM 1602 N N . PRO A 1 198 ? -35.249 12.438 40.560 1.00 36.00 198 PRO A N 1
ATOM 1603 C CA . PRO A 1 198 ? -35.717 12.148 41.903 1.00 36.00 198 PRO A CA 1
ATOM 1604 C C . PRO A 1 198 ? -37.041 12.887 4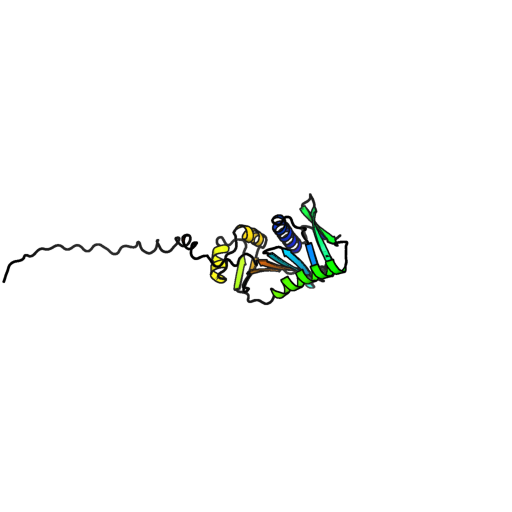2.197 1.00 36.00 198 PRO A C 1
ATOM 1606 O O . PRO A 1 198 ? -37.317 13.917 41.578 1.00 36.00 198 PRO A O 1
ATOM 1609 N N . PRO A 1 199 ? -37.870 12.368 43.121 1.00 40.94 199 PRO A N 1
ATOM 1610 C CA . PRO A 1 199 ? -39.283 12.724 43.242 1.00 40.94 199 PRO A CA 1
ATOM 1611 C C . PRO A 1 199 ? -39.513 14.084 43.911 1.00 40.94 199 PRO A C 1
ATOM 1613 O O . PRO A 1 199 ? -38.723 14.516 44.748 1.00 40.94 199 PRO A O 1
ATOM 1616 N N . GLU A 1 200 ? -40.648 14.702 43.578 1.00 47.72 200 GLU A N 1
ATOM 1617 C CA . GLU A 1 200 ? -41.239 15.837 44.293 1.00 47.72 200 GLU A CA 1
ATOM 1618 C C . GLU A 1 200 ? -41.551 15.463 45.755 1.00 47.72 200 GLU A C 1
ATOM 1620 O O . GLU A 1 200 ? -42.336 14.547 46.010 1.00 47.72 200 GLU A O 1
ATOM 1625 N N . GLU A 1 201 ? -40.989 16.202 46.714 1.00 40.59 201 GLU A N 1
ATOM 1626 C CA . GLU A 1 201 ? -41.518 16.271 48.079 1.00 40.59 201 GLU A CA 1
ATOM 1627 C C . GLU A 1 201 ? -42.356 17.548 48.221 1.00 40.59 201 GLU A C 1
ATOM 1629 O O . GLU A 1 201 ? -41.856 18.669 48.114 1.00 40.59 201 GLU A O 1
ATOM 1634 N N . PHE A 1 202 ? -43.655 17.345 48.434 1.00 47.69 202 PHE A N 1
ATOM 1635 C CA . PHE A 1 202 ? -44.574 18.325 48.999 1.00 47.69 202 PHE A CA 1
ATOM 1636 C C . PHE A 1 202 ? -44.290 18.472 50.498 1.00 47.69 202 PHE A C 1
ATOM 1638 O O . PHE A 1 202 ? -44.143 17.453 51.163 1.00 47.69 202 PHE A O 1
ATOM 1645 N N . GLU A 1 203 ? -44.323 19.698 51.025 1.00 42.34 203 GLU A N 1
ATOM 1646 C CA . GLU A 1 203 ? -45.097 20.035 52.232 1.00 42.34 203 GLU A CA 1
ATOM 1647 C C . GLU A 1 203 ? -45.154 21.563 52.436 1.00 42.34 203 GLU A C 1
ATOM 1649 O O . GLU A 1 203 ? -44.138 22.259 52.482 1.00 42.34 203 GLU A O 1
ATOM 1654 N N . ASP A 1 204 ? -46.388 22.063 52.509 1.00 45.69 204 ASP A N 1
ATOM 1655 C CA . ASP A 1 204 ? -46.774 23.399 52.953 1.00 45.69 204 ASP A CA 1
ATOM 1656 C C . ASP A 1 204 ? -46.564 23.532 54.477 1.00 45.69 204 ASP A C 1
ATOM 1658 O O . ASP A 1 204 ? -46.781 22.568 55.203 1.00 45.69 204 ASP A O 1
ATOM 1662 N N . GLU A 1 205 ? -46.209 24.719 54.986 1.00 44.47 205 GLU A N 1
ATOM 1663 C CA . GLU A 1 205 ? -47.088 25.493 55.887 1.00 44.47 205 GLU A CA 1
ATOM 1664 C C . GLU A 1 205 ? -46.427 26.750 56.500 1.00 44.47 205 GLU A C 1
ATOM 1666 O O . GLU A 1 205 ? -45.252 26.827 56.852 1.00 44.47 205 GLU A O 1
ATOM 1671 N N . GLU A 1 206 ? -47.300 27.748 56.569 1.00 48.38 206 GLU A N 1
ATOM 1672 C CA . GLU A 1 206 ? -47.312 29.103 57.116 1.00 48.38 206 GLU A CA 1
ATOM 1673 C C . GLU A 1 206 ? -46.794 29.280 58.562 1.00 48.38 206 GLU A C 1
ATOM 1675 O O . GLU A 1 206 ? -46.947 28.388 59.376 1.00 48.38 206 GLU A O 1
ATOM 1680 N N . TYR A 1 207 ? -46.223 30.458 58.873 1.00 46.75 207 TYR A N 1
ATOM 1681 C CA . TYR A 1 207 ? -46.350 31.285 60.107 1.00 46.75 207 TYR A CA 1
ATOM 1682 C C . TYR A 1 207 ? -45.242 32.365 60.020 1.00 46.75 207 TYR A C 1
ATOM 1684 O O . TYR A 1 207 ? -44.059 32.053 60.053 1.00 46.75 207 TYR A O 1
ATOM 1692 N N . GLY A 1 208 ? -45.507 33.644 59.737 1.00 40.56 208 GLY A N 1
ATOM 1693 C CA . GLY A 1 208 ? -46.259 34.579 60.573 1.00 40.56 208 GLY A CA 1
ATOM 1694 C C . GLY A 1 208 ? -45.274 35.480 61.339 1.00 40.56 208 GLY A C 1
ATOM 1695 O O . GLY A 1 208 ? -44.789 35.090 62.393 1.00 40.56 208 GLY A O 1
ATOM 1696 N N . ASP A 1 209 ? -44.967 36.671 60.813 1.00 50.44 209 ASP A N 1
ATOM 1697 C CA . ASP A 1 209 ? -44.235 37.734 61.532 1.00 50.44 209 ASP A CA 1
ATOM 1698 C C . ASP A 1 209 ? -45.229 38.484 62.445 1.00 50.44 209 ASP A C 1
ATOM 1700 O O . ASP A 1 209 ? -46.327 38.816 61.975 1.00 50.44 209 ASP A O 1
ATOM 1704 N N . PRO A 1 210 ? -44.936 38.705 63.746 1.00 51.53 210 PRO A N 1
ATOM 1705 C CA . PRO A 1 210 ? -44.588 40.078 64.136 1.00 51.53 210 PRO A CA 1
ATOM 1706 C C . PRO A 1 210 ? -43.666 40.237 65.377 1.00 51.53 210 PRO A C 1
ATOM 1708 O O . PRO A 1 210 ? -43.945 39.723 66.457 1.00 51.53 210 PRO A O 1
ATOM 1711 N N . MET A 1 211 ? -42.691 41.143 65.234 1.00 52.22 211 MET A N 1
ATOM 1712 C CA . MET A 1 211 ? -42.264 42.203 66.182 1.00 52.22 211 MET A CA 1
ATOM 1713 C C . MET A 1 211 ? -41.712 41.843 67.583 1.00 52.22 211 MET A C 1
ATOM 1715 O O . MET A 1 211 ? -42.462 41.510 68.501 1.00 52.22 211 MET A O 1
ATOM 1719 N N . ALA A 1 212 ? -40.432 42.185 67.797 1.00 42.00 212 ALA A N 1
ATOM 1720 C CA . ALA A 1 212 ? -39.938 42.889 68.992 1.00 42.00 212 ALA A CA 1
ATOM 1721 C C . ALA A 1 212 ? -38.682 43.711 68.659 1.00 42.00 212 ALA A C 1
ATOM 1723 O O . ALA A 1 212 ? -37.774 43.151 68.004 1.00 42.00 212 ALA A O 1
#

Secondary structure (DSSP, 8-state):
-EEE-TTSHHHHHHHHHHHHHHTTT-S--EEEEETTEEEEEETTEEEEEEE--BTTTTBPPP---S-EEEEEE-TTS-EEEEE--S-HHHHHHHHHHHHHHHHTT---EEEEEEETT-TTHHHHHHHHHS-B--HHHHHHHTTSSEEEEEE-SS-EEEEEEETTEEEEEEESS--BPPPGGGGGG--SSTTSTT--PPPP------------